Protein AF-0000000080789848 (afdb_homodimer)

Sequence (238 aa):
MIFDFLKNYDPIFSDLIITEVMKVIRENAIESKKKNKPEVANKYLAFGQKFLKILYQQNTQLAYPDIKDFTDAFTLMFDRDVDAVDAVMAVIAKRQGVNVLSNDKDLDRLKDYTKRISIMIFDFLKNYDPIFSDLIITEVMKVIRENAIESKKKNKPEVANKYLAFGQKFLKILYQQNTQLAYPDIKDFTDAFTLMFDRDVDAVDAVMAVIAKRQGVNVLSNDKDLDRLKDYTKRISI

pLDDT: mean 84.88, std 13.4, range [41.03, 97.38]

Secondary structure (DSSP, 8-state):
-HHHHHHH-----BHHHHHHHHHHHHHHHHHHHHTT-HHHHHHHHHHHHHHHHHHHHTTPPPB---HHHHHHHHHHHHHTT--HHHHHHHHHHHHHT--EE---GGGGGGTTT--EE--/-HHHHHHH-----BHHHHHHHHHHHHHHHHHHHHTT-HHHHHHHHHHHHHHHHHHHHTTPPPB---HHHHHHHHHHHHHTT--HHHHHHHHHHHHHT--EE---GGGGGGTTT--EE--

Radius of gyration: 17.7 Å; Cα contacts (8 Å, |Δi|>4): 325; chains: 2; bounding box: 36×44×46 Å

Structure (mmCIF, N/CA/C/O backbone):
data_AF-0000000080789848-model_v1
#
loop_
_entity.id
_entity.type
_entity.pdbx_description
1 polymer 'PIN domain-containing protein'
#
loop_
_atom_site.group_PDB
_atom_site.id
_atom_site.type_symbol
_atom_site.label_atom_id
_atom_site.label_alt_id
_atom_site.label_comp_id
_atom_site.label_asym_id
_atom_site.label_entity_id
_atom_site.label_seq_id
_atom_site.pdbx_PDB_ins_code
_atom_site.Cartn_x
_atom_site.Cartn_y
_atom_site.Cartn_z
_atom_site.occupancy
_atom_site.B_iso_or_equiv
_atom_site.auth_seq_id
_atom_site.auth_comp_id
_atom_site.auth_asym_id
_atom_site.auth_atom_id
_atom_site.pdbx_PDB_model_num
ATOM 1 N N . MET A 1 1 ? -0.695 7.844 22.812 1 41.03 1 MET A N 1
ATOM 2 C CA . MET A 1 1 ? -0.938 8.438 21.5 1 41.03 1 MET A CA 1
ATOM 3 C C . MET A 1 1 ? 0.06 7.914 20.469 1 41.03 1 MET A C 1
ATOM 5 O O . MET A 1 1 ? 1.078 7.32 20.828 1 41.03 1 MET A O 1
ATOM 9 N N . ILE A 1 2 ? -0.326 7.852 19.297 1 47.94 2 ILE A N 1
ATOM 10 C CA . ILE A 1 2 ? 0.491 7.203 18.266 1 47.94 2 ILE A CA 1
ATOM 11 C C . ILE A 1 2 ? 1.952 7.613 18.438 1 47.94 2 ILE A C 1
ATOM 13 O O . ILE A 1 2 ? 2.855 6.789 18.297 1 47.94 2 ILE A O 1
ATOM 17 N N . PHE A 1 3 ? 2.188 8.797 18.984 1 48.28 3 PHE A N 1
ATOM 18 C CA . PHE A 1 3 ? 3.549 9.305 19.094 1 48.28 3 PHE A CA 1
ATOM 19 C C . PHE A 1 3 ? 4.309 8.578 20.203 1 48.28 3 PHE A C 1
ATOM 21 O O . PHE A 1 3 ? 5.504 8.305 20.062 1 48.28 3 PHE A O 1
ATOM 28 N N . ASP A 1 4 ? 3.611 8.484 21.188 1 50.41 4 ASP A N 1
ATOM 29 C CA . ASP A 1 4 ? 4.273 7.758 22.266 1 50.41 4 ASP A CA 1
ATOM 30 C C . ASP A 1 4 ? 4.691 6.359 21.812 1 50.41 4 ASP A C 1
ATOM 32 O O . ASP A 1 4 ? 5.75 5.867 22.203 1 50.41 4 ASP A O 1
ATOM 36 N N . PHE A 1 5 ? 3.873 5.969 21.031 1 48.03 5 PHE A N 1
ATOM 37 C CA . PHE A 1 5 ? 4.129 4.613 20.562 1 48.03 5 PHE A CA 1
ATOM 38 C C . PHE A 1 5 ? 5.32 4.59 19.609 1 48.03 5 PHE A C 1
ATOM 40 O O . PHE A 1 5 ? 6.199 3.734 19.719 1 48.03 5 PHE A O 1
ATOM 47 N N . LEU A 1 6 ? 5.41 5.473 18.703 1 56.12 6 LEU A N 1
ATOM 48 C CA . LEU A 1 6 ? 6.508 5.5 17.734 1 56.12 6 LEU A CA 1
ATOM 49 C C . LEU A 1 6 ? 7.844 5.707 18.438 1 56.12 6 LEU A C 1
ATOM 51 O O . LEU A 1 6 ? 8.883 5.234 17.969 1 56.12 6 LEU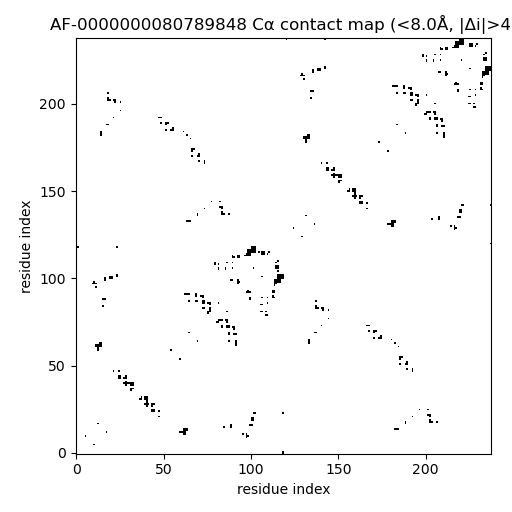 A O 1
ATOM 55 N N . LYS A 1 7 ? 7.758 6.367 19.562 1 53.03 7 LYS A N 1
ATOM 56 C CA . LYS A 1 7 ? 8.977 6.629 20.328 1 53.03 7 LYS A CA 1
ATOM 57 C C . LYS A 1 7 ? 9.562 5.34 20.891 1 53.03 7 LYS A C 1
ATOM 59 O O . LYS A 1 7 ? 10.781 5.211 21.016 1 53.03 7 LYS A O 1
ATOM 64 N N . ASN A 1 8 ? 8.664 4.633 21.172 1 50.03 8 ASN A N 1
ATOM 65 C CA . ASN A 1 8 ? 9.133 3.422 21.844 1 50.03 8 ASN A CA 1
ATOM 66 C C . ASN A 1 8 ? 9.312 2.273 20.844 1 50.03 8 ASN A C 1
ATOM 68 O O . ASN A 1 8 ? 9.742 1.184 21.219 1 50.03 8 ASN A O 1
ATOM 72 N N . TYR A 1 9 ? 8.766 2.643 19.766 1 49.75 9 TYR A N 1
ATOM 73 C CA . TYR A 1 9 ? 8.828 1.619 18.719 1 49.75 9 TYR A CA 1
ATOM 74 C C . TYR A 1 9 ? 10.047 1.818 17.828 1 49.75 9 TYR A C 1
ATOM 76 O O . TYR A 1 9 ? 10.391 2.949 17.484 1 49.75 9 TYR A O 1
ATOM 84 N N . ASP A 1 10 ? 10.953 1.041 18.031 1 51.12 10 ASP A N 1
ATOM 85 C CA . ASP A 1 10 ? 12.031 1.04 17.047 1 51.12 10 ASP A CA 1
ATOM 86 C C . ASP A 1 10 ? 11.523 0.592 15.672 1 51.12 10 ASP A C 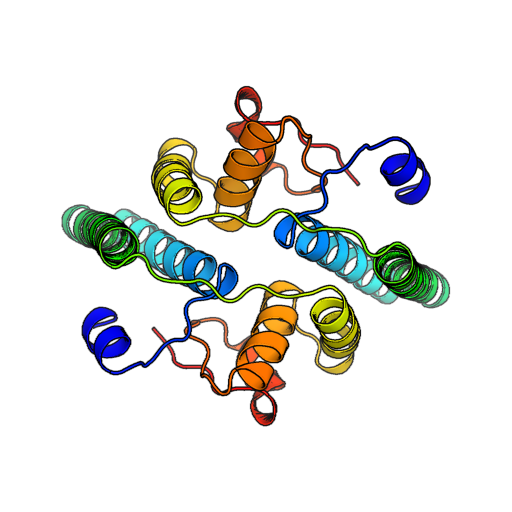1
ATOM 88 O O . ASP A 1 10 ? 11.812 -0.521 15.234 1 51.12 10 ASP A O 1
ATOM 92 N N . PRO A 1 11 ? 10.539 1.492 15.305 1 52.19 11 PRO A N 1
ATOM 93 C CA . PRO A 1 11 ? 9.922 0.95 14.094 1 52.19 11 PRO A CA 1
ATOM 94 C C . PRO A 1 11 ? 10.852 0.982 12.891 1 52.19 11 PRO A C 1
ATOM 96 O O . PRO A 1 11 ? 11.695 1.879 12.773 1 52.19 11 PRO A O 1
ATOM 99 N N . ILE A 1 12 ? 11.336 -0.1 12.523 1 58.28 12 ILE A N 1
ATOM 100 C CA . ILE A 1 12 ? 11.867 0.015 11.164 1 58.28 12 ILE A CA 1
ATOM 101 C C . ILE A 1 12 ? 10.789 0.575 10.234 1 58.28 12 ILE A C 1
ATOM 103 O O . ILE A 1 12 ? 9.656 0.09 10.227 1 58.28 12 ILE A O 1
ATOM 107 N N . PHE A 1 13 ? 11.078 1.887 9.883 1 69.81 13 PHE A N 1
ATOM 108 C CA . PHE A 1 13 ? 10.156 2.516 8.945 1 69.81 13 PHE A CA 1
ATOM 109 C C . PHE A 1 13 ? 10.312 1.933 7.551 1 69.81 13 PHE A C 1
ATOM 111 O O . PHE A 1 13 ? 11.438 1.74 7.074 1 69.81 13 PHE A O 1
ATOM 118 N N . SER A 1 14 ? 9.258 1.383 7.117 1 74.06 14 SER A N 1
ATOM 119 C CA . SER A 1 14 ? 9.125 1.026 5.707 1 74.06 14 SER A CA 1
ATOM 120 C C . SER A 1 14 ? 8.125 1.933 5 1 74.06 14 SER A C 1
ATOM 122 O O . SER A 1 14 ? 7.371 2.662 5.652 1 74.06 14 SER A O 1
ATOM 124 N N . ASP A 1 15 ? 8.266 1.951 3.715 1 80.06 15 ASP A N 1
ATOM 125 C CA . ASP A 1 15 ? 7.309 2.732 2.934 1 80.06 15 ASP A CA 1
ATOM 126 C C . ASP A 1 15 ? 5.879 2.266 3.191 1 80.06 15 ASP A C 1
ATOM 128 O O . ASP A 1 15 ? 4.961 3.084 3.275 1 80.06 15 ASP A O 1
ATOM 132 N N . LEU A 1 16 ? 5.734 1.03 3.438 1 76.06 16 LEU A N 1
ATOM 133 C CA . LEU A 1 16 ? 4.402 0.495 3.68 1 76.06 16 LEU A CA 1
ATOM 134 C C . LEU A 1 16 ? 3.875 0.936 5.043 1 76.06 16 LEU A C 1
ATOM 136 O O . LEU A 1 16 ? 2.686 1.22 5.191 1 76.06 16 LEU A O 1
ATOM 140 N N . ILE A 1 17 ? 4.746 1.035 6.027 1 76.12 17 ILE A N 1
ATOM 141 C CA . ILE A 1 17 ? 4.352 1.509 7.348 1 76.12 17 ILE A CA 1
ATOM 142 C C . ILE A 1 17 ? 3.945 2.979 7.27 1 76.12 17 ILE A C 1
ATOM 144 O O . ILE A 1 17 ? 2.941 3.385 7.863 1 76.12 17 ILE A O 1
ATOM 148 N N . ILE A 1 18 ? 4.734 3.734 6.535 1 85.06 18 ILE A N 1
ATOM 149 C CA . ILE A 1 18 ? 4.402 5.148 6.383 1 85.06 18 ILE A CA 1
ATOM 150 C C . ILE A 1 18 ? 3.045 5.289 5.703 1 85.06 18 ILE A C 1
ATOM 152 O O . ILE A 1 18 ? 2.213 6.094 6.129 1 85.06 18 ILE A O 1
ATOM 156 N N . THR A 1 19 ? 2.797 4.477 4.727 1 86.62 19 THR A N 1
ATOM 157 C CA . THR A 1 19 ? 1.513 4.496 4.035 1 86.62 19 THR A CA 1
ATOM 158 C C . THR A 1 19 ? 0.376 4.152 4.992 1 86.62 19 THR A C 1
ATOM 160 O O . THR A 1 19 ? -0.691 4.77 4.945 1 86.62 19 THR A O 1
ATOM 163 N N . GLU A 1 20 ? 0.577 3.18 5.879 1 80.62 20 GLU A N 1
ATOM 164 C CA . GLU A 1 20 ? -0.436 2.805 6.859 1 80.62 20 GLU A CA 1
ATOM 165 C C . GLU A 1 20 ? -0.701 3.941 7.844 1 80.62 20 GLU A C 1
ATOM 167 O O . GLU A 1 20 ? -1.853 4.215 8.188 1 80.62 20 GLU A O 1
ATOM 172 N N . VAL A 1 21 ? 0.345 4.566 8.289 1 83.62 21 VAL A N 1
ATOM 173 C CA . VAL A 1 21 ? 0.19 5.691 9.203 1 83.62 21 VAL A CA 1
ATOM 174 C C . VAL A 1 21 ? -0.636 6.789 8.531 1 83.62 21 VAL A C 1
ATOM 176 O O . VAL A 1 21 ? -1.556 7.34 9.141 1 83.62 21 VAL A O 1
ATOM 179 N N . MET A 1 22 ? -0.311 7.039 7.281 1 90.81 22 MET A N 1
ATOM 180 C CA . MET A 1 22 ? -1.066 8.031 6.527 1 90.81 22 MET A CA 1
ATOM 181 C C . MET A 1 22 ? -2.537 7.641 6.43 1 90.81 22 MET A C 1
ATOM 183 O O . MET A 1 22 ? -3.42 8.492 6.582 1 90.81 22 MET A O 1
ATOM 187 N N . LYS A 1 23 ? -2.789 6.434 6.199 1 88.38 23 LYS A N 1
ATOM 188 C CA . LYS A 1 23 ? -4.16 5.938 6.113 1 88.38 23 LYS A CA 1
ATOM 189 C C . LYS A 1 23 ? -4.906 6.156 7.43 1 88.38 23 LYS A C 1
ATOM 191 O O . LYS A 1 23 ? -6.051 6.613 7.43 1 88.38 23 LYS A O 1
ATOM 196 N N . VAL A 1 24 ? -4.277 5.805 8.492 1 85.31 24 VAL A N 1
ATOM 197 C CA . VAL A 1 24 ? -4.891 5.93 9.805 1 85.31 24 VAL A CA 1
ATOM 198 C C . VAL A 1 24 ? -5.203 7.395 10.094 1 85.31 24 VAL A C 1
ATOM 200 O O . VAL A 1 24 ? -6.281 7.723 10.594 1 85.31 24 VAL A O 1
ATOM 203 N N . ILE A 1 25 ? -4.246 8.188 9.766 1 91 25 ILE A N 1
ATOM 204 C CA . ILE A 1 25 ? -4.438 9.617 9.984 1 91 25 ILE A CA 1
ATOM 205 C C . ILE A 1 25 ? -5.641 10.109 9.172 1 91 25 ILE A C 1
ATOM 207 O O . ILE A 1 25 ? -6.508 10.805 9.703 1 91 25 ILE A O 1
ATOM 211 N N . ARG A 1 26 ? -5.703 9.742 7.969 1 94.31 26 ARG A N 1
ATOM 212 C CA . ARG A 1 26 ? -6.793 10.164 7.102 1 94.31 26 ARG A CA 1
ATOM 213 C C . ARG A 1 26 ? -8.141 9.68 7.629 1 94.31 26 ARG A C 1
ATOM 215 O O . ARG A 1 26 ? -9.102 10.445 7.703 1 94.31 26 ARG A O 1
ATOM 222 N N . GLU A 1 27 ? -8.18 8.461 7.977 1 91.25 27 GLU A N 1
ATOM 223 C CA . GLU A 1 27 ? -9.43 7.875 8.453 1 91.25 27 GLU A CA 1
ATOM 224 C C . GLU A 1 27 ? -9.93 8.594 9.703 1 91.25 27 GLU A C 1
ATOM 226 O O . GLU A 1 27 ? -11.117 8.914 9.805 1 91.25 27 GLU A O 1
ATOM 231 N N . ASN A 1 28 ? -9.023 8.891 10.547 1 89.62 28 ASN A N 1
ATOM 232 C CA . ASN A 1 28 ? -9.406 9.57 11.773 1 89.62 28 ASN A CA 1
ATOM 233 C C . ASN A 1 28 ? -9.812 11.016 11.516 1 89.62 28 ASN A C 1
ATOM 235 O O . ASN A 1 28 ? -10.758 11.523 12.117 1 89.62 28 ASN A O 1
ATOM 239 N N . ALA A 1 29 ? -9.078 11.602 10.648 1 94.69 29 ALA A N 1
ATOM 240 C CA . ALA A 1 29 ? -9.422 12.977 10.281 1 94.69 29 ALA A CA 1
ATOM 241 C C . ALA A 1 29 ? -10.82 13.039 9.656 1 94.69 29 ALA A C 1
ATOM 243 O O . ALA A 1 29 ? -11.633 13.891 10.023 1 94.69 29 ALA A O 1
ATOM 244 N N . ILE A 1 30 ? -11.125 12.133 8.812 1 95.19 30 ILE A N 1
ATOM 245 C CA . ILE A 1 30 ? -12.414 12.086 8.133 1 95.19 30 ILE A CA 1
ATOM 246 C C . ILE A 1 30 ? -13.516 11.797 9.148 1 95.19 30 ILE A C 1
ATOM 248 O O . ILE A 1 30 ? -14.57 12.445 9.125 1 95.19 30 ILE A O 1
ATOM 252 N N . GLU A 1 31 ? -13.219 10.875 9.992 1 94.25 31 GLU A N 1
ATOM 253 C CA . GLU A 1 31 ? -14.195 10.531 11.023 1 94.25 31 GLU A CA 1
ATOM 254 C C . GLU A 1 31 ? -14.484 11.719 11.93 1 94.25 31 GLU A C 1
ATOM 256 O O . GLU A 1 31 ? -15.633 11.961 12.297 1 94.25 31 GLU A O 1
ATOM 261 N N . SER A 1 32 ? -13.484 12.438 12.266 1 95.62 32 SER A N 1
ATOM 262 C CA . SER A 1 32 ? -13.648 13.609 13.117 1 95.62 32 SER A CA 1
ATOM 263 C C . SER A 1 32 ? -14.477 14.68 12.422 1 95.62 32 SER A C 1
ATOM 265 O O . SER A 1 32 ? -15.32 15.328 13.055 1 95.62 32 SER A O 1
ATOM 267 N N . LYS A 1 33 ? -14.242 14.852 11.219 1 95.62 33 LYS A N 1
ATOM 268 C CA . LYS A 1 33 ? -15.031 15.812 10.453 1 95.62 33 LYS A CA 1
ATOM 269 C C . LYS A 1 33 ? -16.5 15.406 10.406 1 95.62 33 LYS A C 1
ATOM 271 O O . LYS A 1 33 ? -17.391 16.25 10.539 1 95.62 33 LYS A O 1
ATOM 276 N N . LYS A 1 34 ? -16.766 14.156 10.219 1 95.5 34 LYS A N 1
ATOM 277 C CA . LYS A 1 34 ? -18.141 13.641 10.18 1 95.5 34 LYS A CA 1
ATOM 278 C C . LYS A 1 34 ? -18.859 13.891 11.5 1 95.5 34 LYS A C 1
ATOM 280 O O . LYS A 1 34 ? -20.078 14.086 11.523 1 95.5 34 LYS A O 1
ATOM 285 N N . LYS A 1 35 ? -18.062 13.969 12.477 1 96.75 35 LYS A N 1
ATOM 286 C CA . LYS A 1 35 ? -18.609 14.188 13.812 1 96.75 35 LYS A CA 1
ATOM 287 C C . LYS A 1 35 ? -18.641 15.672 14.156 1 96.75 35 LYS A C 1
ATOM 289 O O . LYS A 1 35 ? -18.812 16.047 15.312 1 96.75 35 LYS A O 1
ATOM 294 N N . ASN A 1 36 ? -18.359 16.5 13.234 1 95.81 36 ASN A N 1
ATOM 295 C CA . ASN A 1 36 ? -18.359 17.953 13.367 1 95.81 36 ASN A CA 1
ATOM 296 C C . ASN A 1 36 ? -17.328 18.422 14.398 1 95.81 36 ASN A C 1
ATOM 298 O O . ASN A 1 36 ? -17.641 19.25 15.266 1 95.81 36 ASN A O 1
ATOM 302 N N . LYS A 1 37 ? -16.188 17.812 14.344 1 96.88 37 LYS A N 1
ATOM 303 C CA . LYS A 1 37 ? -15.039 18.188 15.172 1 96.88 37 LYS A CA 1
ATOM 304 C C . LYS A 1 37 ? -13.828 18.547 14.305 1 96.88 37 LYS A C 1
ATOM 306 O O . LYS A 1 37 ? -12.789 17.875 14.383 1 96.88 37 LYS A O 1
ATOM 311 N N . PRO A 1 38 ? -13.922 19.672 13.664 1 94.94 38 PRO A N 1
ATOM 312 C CA . PRO A 1 38 ? -12.844 20.031 12.75 1 94.94 38 PRO A CA 1
ATOM 313 C C . PRO A 1 38 ? -11.523 20.312 13.469 1 94.94 38 PRO A C 1
ATOM 315 O O . PRO A 1 38 ? -10.453 20.078 12.898 1 94.94 38 PRO A O 1
ATOM 318 N N . GLU A 1 39 ? -11.555 20.656 14.648 1 96.06 39 GLU A N 1
ATOM 319 C CA . GLU A 1 39 ? -10.328 20.906 15.406 1 96.06 39 GLU A CA 1
ATOM 320 C C . GLU A 1 39 ? -9.547 19.609 15.617 1 96.06 39 GLU A C 1
ATOM 322 O O . GLU A 1 39 ? -8.312 19.609 15.547 1 96.06 39 GLU A O 1
ATOM 327 N N . VAL A 1 40 ? -10.32 18.562 15.859 1 94.12 40 VAL A N 1
ATOM 328 C CA . VAL A 1 40 ? -9.695 17.266 16.031 1 94.12 40 VAL A CA 1
ATOM 329 C C . VAL A 1 40 ? -9.117 16.766 14.711 1 94.12 40 VAL A C 1
ATOM 331 O O . VAL A 1 40 ? -8.016 16.219 14.664 1 94.12 40 VAL A O 1
ATOM 334 N N . ALA A 1 41 ? -9.844 16.969 13.656 1 94.69 41 ALA A N 1
ATOM 335 C CA . ALA A 1 41 ? -9.359 16.609 12.32 1 94.69 41 ALA A CA 1
ATOM 336 C C . ALA A 1 41 ? -8.047 17.328 12.016 1 94.69 41 ALA A C 1
ATOM 338 O O . ALA A 1 41 ? -7.102 16.703 11.508 1 94.69 41 ALA A O 1
ATOM 339 N N . ASN A 1 42 ? -7.973 18.547 12.406 1 95 42 ASN A N 1
ATOM 340 C CA . ASN A 1 42 ? -6.777 19.328 12.141 1 95 42 ASN A CA 1
ATOM 341 C C . ASN A 1 42 ? -5.586 18.844 12.961 1 95 42 ASN A C 1
ATOM 343 O O . ASN A 1 42 ? -4.441 18.938 12.516 1 95 42 ASN A O 1
ATOM 347 N N . LYS A 1 43 ? -5.863 18.359 14.086 1 93.25 43 LYS A N 1
ATOM 348 C CA . LYS A 1 43 ? -4.793 17.812 14.906 1 93.25 43 LYS A CA 1
ATOM 349 C C . LYS A 1 43 ? -4.184 16.578 14.258 1 93.25 43 LYS A C 1
ATOM 351 O O . LYS A 1 43 ? -2.971 16.359 14.328 1 93.25 43 LYS A O 1
ATOM 356 N N . TYR A 1 44 ? -4.988 15.773 13.633 1 91.88 44 TYR A N 1
ATOM 357 C CA . TYR A 1 44 ? -4.48 14.609 12.914 1 91.88 44 TYR A CA 1
ATOM 358 C C . TYR A 1 44 ? -3.615 15.023 11.734 1 91.88 44 TYR A C 1
ATOM 360 O O . TYR A 1 44 ? -2.553 14.445 11.5 1 91.88 44 TYR A O 1
ATOM 368 N N . LEU A 1 45 ? -4.09 16.031 11.055 1 93.88 45 LEU A N 1
ATOM 369 C CA . LEU A 1 45 ? -3.311 16.531 9.93 1 93.88 45 LEU A CA 1
ATOM 370 C C . LEU A 1 45 ? -1.963 17.078 10.398 1 93.88 45 LEU A C 1
ATOM 372 O O . LEU A 1 45 ? -0.929 16.781 9.789 1 93.88 45 LEU A O 1
ATOM 376 N N . ALA A 1 46 ? -2.018 17.797 11.438 1 93.12 46 ALA A N 1
ATOM 377 C CA . ALA A 1 46 ? -0.788 18.359 11.992 1 93.12 46 ALA A CA 1
ATOM 378 C C . ALA A 1 46 ? 0.164 17.25 12.445 1 93.12 46 ALA A C 1
ATOM 380 O O . ALA A 1 46 ? 1.38 17.359 12.266 1 93.12 46 ALA A O 1
ATOM 381 N N . PHE A 1 47 ? -0.399 16.281 12.969 1 90.81 47 PHE A N 1
ATOM 382 C CA . PHE A 1 47 ? 0.394 15.133 13.406 1 90.81 47 PHE A CA 1
ATOM 383 C C . PHE A 1 47 ? 1.103 14.477 12.227 1 90.81 47 PHE A C 1
ATOM 385 O O . PHE A 1 47 ? 2.289 14.156 12.312 1 90.81 47 PHE A O 1
ATOM 392 N N . GLY A 1 48 ? 0.375 14.25 11.234 1 92.69 48 GLY A N 1
ATOM 393 C CA . GLY A 1 48 ? 0.962 13.633 10.055 1 92.69 48 GLY A CA 1
ATOM 394 C C . GLY A 1 48 ? 2.092 14.453 9.461 1 92.69 48 GLY A C 1
ATOM 395 O O . GLY A 1 48 ? 3.137 13.898 9.102 1 92.69 48 GLY A O 1
ATOM 396 N N . GLN A 1 49 ? 1.897 15.727 9.43 1 93.69 49 GLN A N 1
ATOM 397 C CA . GLN A 1 49 ? 2.926 16.625 8.898 1 93.69 49 GLN A CA 1
ATOM 398 C C . GLN A 1 49 ? 4.176 16.594 9.773 1 93.69 49 GLN A C 1
ATOM 400 O O . GLN A 1 49 ? 5.297 16.531 9.266 1 93.69 49 GLN A O 1
ATOM 405 N N . LYS A 1 50 ? 3.918 16.625 11.008 1 90.94 50 LYS A N 1
ATOM 406 C CA . LYS A 1 50 ? 5.043 16.578 11.938 1 90.94 50 LYS A CA 1
ATOM 407 C C . LYS A 1 50 ? 5.781 15.25 11.852 1 90.94 50 LYS A C 1
ATOM 409 O O . LYS A 1 50 ? 7.016 15.211 11.883 1 90.94 50 LYS A O 1
ATOM 414 N N . PHE A 1 51 ? 5.035 14.195 11.742 1 88.94 51 PHE A N 1
ATOM 415 C CA . PHE A 1 51 ? 5.59 12.852 11.625 1 88.94 51 PHE A CA 1
ATOM 416 C C . PHE A 1 51 ? 6.531 12.766 10.43 1 88.94 51 PHE A C 1
ATOM 418 O O . PHE A 1 51 ? 7.684 12.352 10.57 1 88.94 51 PHE A O 1
ATOM 425 N N . LEU A 1 52 ? 6.113 13.211 9.328 1 92.69 52 LEU A N 1
ATOM 426 C CA . LEU A 1 52 ? 6.906 13.133 8.102 1 92.69 52 LEU A CA 1
ATOM 427 C C . LEU A 1 52 ? 8.102 14.078 8.172 1 92.69 52 LEU A C 1
ATOM 429 O O . LEU A 1 52 ? 9.18 13.766 7.672 1 92.69 52 LEU A O 1
ATOM 433 N N . LYS A 1 53 ? 7.891 15.188 8.781 1 90.88 53 LYS A N 1
ATOM 434 C CA . LYS A 1 53 ? 8.977 16.141 8.961 1 90.88 53 LYS A CA 1
ATOM 435 C C . LYS A 1 53 ? 10.102 15.555 9.805 1 90.88 53 LYS A C 1
ATOM 437 O O . LYS A 1 53 ? 11.281 15.719 9.492 1 90.88 53 LYS A O 1
ATOM 442 N N . ILE A 1 54 ? 9.758 14.883 10.828 1 88.06 54 ILE A N 1
ATOM 443 C CA . ILE A 1 54 ? 10.742 14.258 11.711 1 88.06 54 ILE A CA 1
ATOM 444 C C . ILE A 1 54 ? 11.523 13.203 10.938 1 88.06 54 ILE A C 1
ATOM 446 O O . ILE A 1 54 ? 12.758 13.141 11.031 1 88.06 54 ILE A O 1
ATOM 450 N N . LEU A 1 55 ? 10.781 12.43 10.211 1 87.12 55 LEU A N 1
ATOM 451 C CA . LEU A 1 55 ? 11.453 11.406 9.43 1 87.12 55 LEU A CA 1
ATOM 452 C C . LEU A 1 55 ? 12.438 12.023 8.445 1 87.12 55 LEU A C 1
ATOM 454 O O . LEU A 1 55 ? 13.539 11.5 8.25 1 87.12 55 LEU A O 1
ATOM 458 N N . TYR A 1 56 ? 12.016 13.086 7.844 1 89 56 TYR A N 1
ATOM 459 C CA . TYR A 1 56 ? 12.859 13.773 6.875 1 89 56 TYR A CA 1
ATOM 460 C C . TYR A 1 56 ? 14.102 14.344 7.543 1 89 56 TYR A C 1
ATOM 462 O O . TYR A 1 56 ? 15.219 14.133 7.066 1 89 56 TYR A O 1
ATOM 470 N N . GLN A 1 57 ? 13.93 14.953 8.602 1 89.69 57 GLN A N 1
ATOM 471 C CA . GLN A 1 57 ? 15.008 15.633 9.305 1 89.69 57 GLN A CA 1
ATOM 472 C C . GLN A 1 57 ? 16.016 14.633 9.859 1 89.69 57 GLN A C 1
ATOM 474 O O . GLN A 1 57 ? 17.219 14.914 9.93 1 89.69 57 GLN A O 1
ATOM 479 N N . GLN A 1 58 ? 15.547 13.484 10.18 1 85 58 GLN A N 1
ATOM 480 C CA . GLN A 1 58 ? 16.406 12.461 10.766 1 85 58 GLN A CA 1
ATOM 481 C C . GLN A 1 58 ? 17.078 11.617 9.68 1 85 58 GLN A C 1
ATOM 483 O O . GLN A 1 58 ? 17.844 10.703 9.984 1 85 58 GLN A O 1
ATOM 488 N N . ASN A 1 59 ? 16.766 11.984 8.492 1 83.88 59 ASN A N 1
ATOM 489 C CA . ASN A 1 59 ? 17.312 11.211 7.379 1 83.88 59 ASN A CA 1
ATOM 490 C C . ASN A 1 59 ? 17.062 9.719 7.559 1 83.88 59 ASN A C 1
ATOM 492 O O . ASN A 1 59 ? 17.984 8.906 7.461 1 83.88 59 ASN A O 1
ATOM 496 N N . THR A 1 60 ? 15.812 9.445 7.914 1 82.81 60 THR A N 1
ATOM 497 C CA . THR A 1 60 ? 15.414 8.07 8.195 1 82.81 60 THR A CA 1
ATOM 498 C C . THR A 1 60 ? 15.57 7.199 6.949 1 82.81 60 THR A C 1
ATOM 500 O O . THR A 1 60 ? 15.133 7.578 5.859 1 82.81 60 THR A O 1
ATOM 503 N N . GLN A 1 61 ? 16.25 6.082 7.188 1 82.62 61 GLN A N 1
ATOM 504 C CA . GLN A 1 61 ? 16.328 5.102 6.109 1 82.62 61 GLN A CA 1
ATOM 505 C C . GLN A 1 61 ? 15.117 4.172 6.113 1 82.62 61 GLN A C 1
ATOM 507 O O . GLN A 1 61 ? 14.734 3.646 7.16 1 82.62 61 GLN A O 1
ATOM 512 N N . LEU A 1 62 ? 14.539 4.055 4.992 1 84.62 62 LEU A N 1
ATOM 513 C CA . LEU A 1 62 ? 13.352 3.217 4.879 1 84.62 62 LEU A CA 1
ATOM 514 C C . LEU A 1 62 ? 13.719 1.811 4.418 1 84.62 62 LEU A C 1
ATOM 516 O O . LEU A 1 62 ? 14.609 1.642 3.576 1 84.62 62 LEU A O 1
ATOM 520 N N . ALA A 1 63 ? 13.031 0.865 5.035 1 82.94 63 ALA A N 1
ATOM 521 C CA . ALA A 1 63 ? 13.117 -0.511 4.555 1 82.94 63 ALA A CA 1
ATOM 522 C C . ALA A 1 63 ? 12.141 -0.755 3.41 1 82.94 63 ALA A C 1
ATOM 524 O O . ALA A 1 63 ? 10.977 -0.349 3.484 1 82.94 63 ALA A O 1
ATOM 525 N N . TYR A 1 64 ? 12.656 -1.379 2.361 1 87.31 64 TYR A N 1
ATOM 526 C CA . TYR A 1 64 ? 11.836 -1.644 1.183 1 87.31 64 TYR A CA 1
ATOM 527 C C . TYR A 1 64 ? 11.75 -3.139 0.906 1 87.31 64 TYR A C 1
ATOM 529 O O . TYR A 1 64 ? 12.688 -3.887 1.184 1 87.31 64 TYR A O 1
ATOM 537 N N . PRO A 1 65 ? 10.586 -3.523 0.446 1 88.75 65 PRO A N 1
ATOM 538 C CA . PRO A 1 65 ? 10.516 -4.91 -0.021 1 88.75 65 PRO A CA 1
ATOM 539 C C . PRO A 1 65 ? 11.305 -5.137 -1.309 1 88.75 65 PRO A C 1
ATOM 541 O O . PRO A 1 65 ? 11.367 -4.254 -2.166 1 88.75 65 PRO A O 1
ATOM 544 N N . ASP A 1 66 ? 11.969 -6.316 -1.384 1 89.94 66 ASP A N 1
ATOM 545 C CA . ASP A 1 66 ? 12.523 -6.734 -2.666 1 89.94 66 ASP A CA 1
ATOM 546 C C . ASP A 1 66 ? 11.625 -7.77 -3.342 1 89.94 66 ASP A C 1
ATOM 548 O O . ASP A 1 66 ? 10.555 -8.109 -2.824 1 89.94 66 ASP A O 1
ATOM 552 N N . ILE A 1 67 ? 11.984 -8.203 -4.477 1 91.88 67 ILE A N 1
ATOM 553 C CA . ILE A 1 67 ? 11.125 -9.078 -5.27 1 91.88 67 ILE A CA 1
ATOM 554 C C . ILE A 1 67 ? 10.883 -10.383 -4.52 1 91.88 67 ILE A C 1
ATOM 556 O O . ILE A 1 67 ? 9.797 -10.961 -4.594 1 91.88 67 ILE A O 1
ATOM 560 N N . LYS A 1 68 ? 11.852 -10.844 -3.84 1 93.69 68 LYS A N 1
ATOM 561 C CA . LYS A 1 68 ? 11.664 -12.055 -3.049 1 93.69 68 LYS A CA 1
ATOM 562 C C . LYS A 1 68 ? 10.602 -11.859 -1.977 1 93.69 68 LYS A C 1
ATOM 564 O O . LYS A 1 68 ? 9.812 -12.766 -1.696 1 93.69 68 LYS A O 1
ATOM 569 N N . ASP A 1 69 ? 10.57 -10.719 -1.372 1 93.38 69 ASP A N 1
ATOM 570 C CA . ASP A 1 69 ? 9.531 -10.398 -0.403 1 93.38 69 ASP A CA 1
ATOM 571 C C . ASP A 1 69 ? 8.148 -10.477 -1.039 1 93.38 69 ASP A C 1
ATOM 573 O O . ASP A 1 69 ? 7.207 -11.008 -0.436 1 93.38 69 ASP A O 1
ATOM 577 N N . PHE A 1 70 ? 8.047 -10 -2.219 1 94.62 70 PHE A N 1
ATOM 578 C CA . PHE A 1 70 ? 6.758 -10.031 -2.902 1 94.62 70 PHE A CA 1
ATOM 579 C C . PHE A 1 70 ? 6.355 -11.461 -3.24 1 94.62 70 PHE A C 1
ATOM 581 O O . PHE A 1 70 ? 5.172 -11.805 -3.193 1 94.62 70 PHE A O 1
ATOM 588 N N . THR A 1 71 ? 7.352 -12.211 -3.617 1 95.81 71 THR A N 1
ATOM 589 C CA . THR A 1 71 ? 7.066 -13.609 -3.918 1 95.81 71 THR A CA 1
ATOM 590 C C . THR A 1 71 ? 6.523 -14.32 -2.684 1 95.81 71 THR A C 1
ATOM 592 O O . THR A 1 71 ? 5.508 -15.016 -2.762 1 95.81 71 THR A O 1
ATOM 595 N N . ASP A 1 72 ? 7.168 -14.102 -1.609 1 96.25 72 ASP A N 1
ATOM 596 C CA . ASP A 1 72 ? 6.695 -14.68 -0.357 1 96.25 72 ASP A CA 1
ATOM 597 C C . ASP A 1 72 ? 5.316 -14.141 0.014 1 96.25 72 ASP A C 1
ATOM 599 O O . ASP A 1 72 ? 4.438 -14.891 0.429 1 96.25 72 ASP A O 1
ATOM 603 N N . ALA A 1 73 ? 5.137 -12.898 -0.137 1 96.69 73 ALA A N 1
ATOM 604 C CA . ALA A 1 73 ? 3.877 -12.242 0.215 1 96.69 73 ALA A CA 1
ATOM 605 C C . ALA A 1 73 ? 2.732 -12.75 -0.659 1 96.69 73 ALA A C 1
ATOM 607 O O . ALA A 1 73 ? 1.594 -12.859 -0.199 1 96.69 73 ALA A O 1
ATOM 608 N N . PHE A 1 74 ? 3.068 -13 -1.905 1 97.38 74 PHE A N 1
ATOM 609 C CA . PHE A 1 74 ? 2.049 -13.492 -2.826 1 97.38 74 PHE A CA 1
ATOM 610 C C . PHE A 1 74 ? 1.478 -14.82 -2.346 1 97.38 74 PHE A C 1
ATOM 612 O O . PHE A 1 74 ? 0.26 -15.016 -2.352 1 97.38 74 PHE A O 1
ATOM 619 N N . THR A 1 75 ? 2.326 -15.656 -1.978 1 95.94 75 THR A N 1
ATOM 620 C CA . THR A 1 75 ? 1.891 -16.938 -1.427 1 95.94 75 THR A CA 1
ATOM 621 C C . THR A 1 75 ? 1.092 -16.719 -0.143 1 95.94 75 THR A C 1
ATOM 623 O O . THR A 1 75 ? 0.022 -17.312 0.031 1 95.94 75 THR A O 1
ATOM 626 N N . LEU A 1 76 ? 1.568 -15.898 0.686 1 96.38 76 LEU A N 1
ATOM 627 C CA . LEU A 1 76 ? 0.947 -15.609 1.974 1 96.38 76 LEU A CA 1
ATOM 628 C C . LEU A 1 76 ? -0.443 -15.008 1.784 1 96.38 76 LEU A C 1
ATOM 630 O O . LEU A 1 76 ? -1.362 -15.312 2.549 1 96.38 76 LEU A O 1
ATOM 634 N N . MET A 1 77 ? -0.601 -14.156 0.842 1 96.81 77 MET A N 1
ATOM 635 C CA . MET A 1 77 ? -1.851 -13.469 0.521 1 96.81 77 MET A CA 1
ATOM 636 C C . MET A 1 77 ? -2.982 -14.477 0.319 1 96.81 77 MET A C 1
ATOM 638 O O . MET A 1 77 ? -4.082 -14.289 0.846 1 96.81 77 MET A O 1
ATOM 642 N N . PHE A 1 78 ? -2.715 -15.547 -0.3 1 94.94 78 PHE A N 1
ATOM 643 C CA . PHE A 1 78 ? -3.736 -16.547 -0.591 1 94.94 78 PHE A CA 1
ATOM 644 C C . PHE A 1 78 ? -3.846 -17.547 0.545 1 94.94 78 PHE A C 1
ATOM 646 O O . PHE A 1 78 ? -4.949 -17.906 0.962 1 94.94 78 PHE A O 1
ATOM 653 N N . ASP A 1 79 ? -2.746 -17.938 1.083 1 95.25 79 ASP A N 1
ATOM 654 C CA . ASP A 1 79 ? -2.73 -18.953 2.129 1 95.25 79 ASP A CA 1
ATOM 655 C C . ASP A 1 79 ? -3.463 -18.469 3.379 1 95.25 79 ASP A C 1
ATOM 657 O O . ASP A 1 79 ? -4.121 -19.25 4.062 1 95.25 79 ASP A O 1
ATOM 661 N N . ARG A 1 80 ? -3.305 -17.172 3.604 1 96.56 80 ARG A N 1
ATOM 662 C CA . ARG A 1 80 ? -3.816 -16.641 4.863 1 96.56 80 ARG A CA 1
ATOM 663 C C . ARG A 1 80 ? -5.027 -15.75 4.633 1 96.56 80 ARG A C 1
ATOM 665 O O . ARG A 1 80 ? -5.582 -15.188 5.582 1 96.56 80 ARG A O 1
ATOM 672 N N . ASP A 1 81 ? -5.43 -15.547 3.414 1 95 81 ASP A N 1
ATOM 673 C CA . ASP A 1 81 ? -6.598 -14.758 3.029 1 95 81 ASP A CA 1
ATOM 674 C C . ASP A 1 81 ? -6.488 -13.328 3.551 1 95 81 ASP A C 1
ATOM 676 O O . ASP A 1 81 ? -7.383 -12.852 4.254 1 95 81 ASP A O 1
ATOM 680 N N . VAL A 1 82 ? -5.445 -12.68 3.207 1 95.19 82 VAL A N 1
ATOM 681 C CA . VAL A 1 82 ? -5.23 -11.266 3.52 1 95.19 82 VAL A CA 1
ATOM 682 C C . VAL A 1 82 ? -4.957 -10.492 2.236 1 95.19 82 VAL A C 1
ATOM 684 O O . VAL A 1 82 ? -4.668 -11.078 1.192 1 95.19 82 VAL A O 1
ATOM 687 N N . ASP A 1 83 ? -5.066 -9.195 2.318 1 92 83 ASP A N 1
ATOM 688 C CA . ASP A 1 83 ? -4.816 -8.414 1.108 1 92 83 ASP A CA 1
ATOM 689 C C . ASP A 1 83 ? -3.318 -8.258 0.855 1 92 83 ASP A C 1
ATOM 691 O O . ASP A 1 83 ? -2.498 -8.695 1.664 1 92 83 ASP A O 1
ATOM 695 N N . ALA A 1 84 ? -3.045 -7.688 -0.257 1 91.62 84 ALA A N 1
ATOM 696 C CA . ALA A 1 84 ? -1.657 -7.605 -0.708 1 91.62 84 ALA A CA 1
ATOM 697 C C . ALA A 1 84 ? -0.818 -6.77 0.255 1 91.62 84 ALA A C 1
ATOM 699 O O . ALA A 1 84 ? 0.304 -7.148 0.599 1 91.62 84 ALA A O 1
ATOM 700 N N . VAL A 1 85 ? -1.296 -5.699 0.697 1 87.25 85 VAL A N 1
ATOM 701 C CA . VAL A 1 85 ? -0.543 -4.797 1.562 1 87.25 85 VAL A CA 1
ATOM 702 C C . VAL A 1 85 ? -0.219 -5.496 2.881 1 87.25 85 VAL A C 1
ATOM 704 O O . VAL A 1 85 ? 0.924 -5.465 3.342 1 87.25 85 VAL A O 1
ATOM 707 N N . ASP A 1 86 ? -1.177 -6.156 3.455 1 90.38 86 ASP A N 1
ATOM 708 C CA . ASP A 1 86 ? -0.959 -6.871 4.707 1 90.38 86 ASP A CA 1
ATOM 709 C C . ASP A 1 86 ? 0.105 -7.953 4.547 1 90.38 86 ASP A C 1
ATOM 711 O O . ASP A 1 86 ? 0.973 -8.109 5.406 1 90.38 86 ASP A O 1
ATOM 715 N N . ALA A 1 87 ? -0.02 -8.656 3.461 1 93.88 87 ALA A N 1
ATOM 716 C CA . ALA A 1 87 ? 0.927 -9.734 3.213 1 93.88 87 ALA A CA 1
ATOM 717 C C . ALA A 1 87 ? 2.35 -9.203 3.074 1 93.88 87 ALA A C 1
ATOM 719 O O . ALA A 1 87 ? 3.281 -9.734 3.686 1 93.88 87 ALA A O 1
ATOM 720 N N . VAL A 1 88 ? 2.52 -8.164 2.303 1 91.94 88 VAL A N 1
ATOM 721 C CA . VAL A 1 88 ? 3.846 -7.598 2.078 1 91.94 88 VAL A CA 1
ATOM 722 C C . VAL A 1 88 ? 4.395 -7.031 3.385 1 91.94 88 VAL A C 1
ATOM 724 O O . VAL A 1 88 ? 5.559 -7.246 3.721 1 91.94 88 VAL A O 1
ATOM 727 N N . MET A 1 89 ? 3.613 -6.402 4.059 1 87.12 89 MET A N 1
ATOM 728 C CA . MET A 1 89 ? 4.031 -5.809 5.328 1 87.12 89 MET A CA 1
ATOM 729 C C . MET A 1 89 ? 4.492 -6.883 6.305 1 87.12 89 MET A C 1
ATOM 731 O O . MET A 1 89 ? 5.496 -6.707 7 1 87.12 89 MET A O 1
ATOM 735 N N . ALA A 1 90 ? 3.787 -7.934 6.371 1 89.81 90 ALA A N 1
ATOM 736 C CA . ALA A 1 90 ? 4.137 -9.016 7.281 1 89.81 90 ALA A CA 1
ATOM 737 C C . ALA A 1 90 ? 5.496 -9.617 6.922 1 89.81 90 ALA A C 1
ATOM 739 O O . ALA A 1 90 ? 6.312 -9.898 7.805 1 89.81 90 ALA A O 1
ATOM 740 N N . VAL A 1 91 ? 5.699 -9.805 5.66 1 92.25 91 VAL A N 1
ATOM 741 C CA . VAL A 1 91 ? 6.941 -10.414 5.203 1 92.25 91 VAL A CA 1
ATOM 742 C C . VAL A 1 91 ? 8.117 -9.5 5.523 1 92.25 91 VAL A C 1
ATOM 744 O O . VAL A 1 91 ? 9.141 -9.953 6.043 1 92.25 91 VAL A O 1
ATOM 747 N N . ILE A 1 92 ? 7.949 -8.203 5.262 1 86.94 92 ILE A N 1
ATOM 748 C CA . ILE A 1 92 ? 9.016 -7.246 5.535 1 86.94 92 ILE A CA 1
ATOM 749 C C . ILE A 1 92 ? 9.25 -7.152 7.039 1 86.94 92 ILE A C 1
ATOM 751 O O . ILE A 1 92 ? 10.398 -7.066 7.488 1 86.94 92 ILE A O 1
ATOM 755 N N . ALA A 1 93 ? 8.219 -7.102 7.762 1 84.31 93 ALA A N 1
ATOM 756 C CA . ALA A 1 93 ? 8.32 -7.004 9.219 1 84.31 93 ALA A CA 1
ATOM 757 C C . ALA A 1 93 ? 9.07 -8.203 9.797 1 84.31 93 ALA A C 1
ATOM 759 O O . ALA A 1 93 ? 9.906 -8.047 10.688 1 84.31 93 ALA A O 1
ATOM 760 N N . LYS A 1 94 ? 8.711 -9.305 9.297 1 87.12 94 LYS A N 1
ATOM 761 C CA . LYS A 1 94 ? 9.391 -10.516 9.758 1 87.12 94 LYS A CA 1
ATOM 762 C C . LYS A 1 94 ? 10.883 -10.445 9.461 1 87.12 94 LYS A C 1
ATOM 764 O O . LYS A 1 94 ? 11.703 -10.766 10.32 1 87.12 94 LYS A O 1
ATOM 769 N N . ARG A 1 95 ? 11.188 -10.031 8.258 1 84.12 95 ARG A N 1
ATOM 770 C CA . ARG A 1 95 ? 12.586 -9.922 7.848 1 84.12 95 ARG A CA 1
ATOM 771 C C . ARG A 1 95 ? 13.344 -8.953 8.75 1 84.12 95 ARG A C 1
ATOM 773 O O . ARG A 1 95 ? 14.516 -9.18 9.062 1 84.12 95 ARG A O 1
ATOM 780 N N . GLN A 1 96 ? 12.672 -7.949 9.164 1 76.75 96 GLN A N 1
ATOM 781 C CA . GLN A 1 96 ? 13.32 -6.887 9.922 1 76.75 96 GLN A CA 1
ATOM 782 C C . GLN A 1 96 ? 13.195 -7.129 11.422 1 76.75 96 GLN A C 1
ATOM 784 O O . GLN A 1 96 ? 13.836 -6.453 12.227 1 76.75 96 GLN A O 1
ATOM 789 N N . GLY A 1 97 ? 12.352 -8.008 11.766 1 74.88 97 GLY A N 1
ATOM 790 C CA . GLY A 1 97 ? 12.133 -8.297 13.18 1 74.88 97 GLY A CA 1
ATOM 791 C C . GLY A 1 97 ? 11.344 -7.223 13.898 1 74.88 97 GLY A C 1
ATOM 792 O O . GLY A 1 97 ? 11.656 -6.871 15.031 1 74.88 97 GLY A O 1
ATOM 793 N N . VAL A 1 98 ? 10.328 -6.641 13.148 1 72.81 98 VAL A N 1
ATOM 794 C CA . VAL A 1 98 ? 9.594 -5.535 13.75 1 72.81 98 VAL A CA 1
ATOM 795 C C . VAL A 1 98 ? 8.094 -5.848 13.742 1 72.81 98 VAL A C 1
ATOM 797 O O . VAL A 1 98 ? 7.652 -6.773 13.062 1 72.81 98 VAL A O 1
ATOM 800 N N . ASN A 1 99 ? 7.434 -5.117 14.539 1 76.69 99 ASN A N 1
ATOM 801 C CA . ASN A 1 99 ? 5.977 -5.16 14.539 1 76.69 99 ASN A CA 1
ATOM 802 C C . ASN A 1 99 ? 5.383 -4.172 13.539 1 76.69 99 ASN A C 1
ATOM 804 O O . ASN A 1 99 ? 6.07 -3.258 13.078 1 76.69 99 ASN A O 1
ATOM 808 N N . VAL A 1 100 ? 4.074 -4.484 13.211 1 77.19 100 VAL A N 1
ATOM 809 C CA . VAL A 1 100 ? 3.41 -3.629 12.234 1 77.19 100 VAL A CA 1
ATOM 810 C C . VAL A 1 100 ? 2.352 -2.775 12.93 1 77.19 100 VAL A C 1
ATOM 812 O O . VAL A 1 100 ? 1.519 -3.295 13.68 1 77.19 100 VAL A O 1
ATOM 815 N N . LEU A 1 101 ? 2.469 -1.49 12.688 1 76.94 101 LEU A N 1
ATOM 816 C CA . LEU A 1 101 ? 1.417 -0.571 13.117 1 76.94 101 LEU A CA 1
ATOM 817 C C . LEU A 1 101 ? 0.25 -0.591 12.133 1 76.94 101 LEU A C 1
ATOM 819 O O . LEU A 1 101 ? 0.415 -0.257 10.961 1 76.94 101 LEU A O 1
ATOM 823 N N . SER A 1 102 ? -0.887 -1.063 12.547 1 79.56 102 SER A N 1
ATOM 824 C CA . SER A 1 102 ? -2.043 -1.124 11.664 1 79.56 102 SER A CA 1
ATOM 825 C C . SER A 1 102 ? -3.328 -1.38 12.445 1 79.56 102 SER A C 1
ATOM 827 O O . SER A 1 102 ? -3.312 -2.066 13.469 1 79.56 102 SER A O 1
ATOM 829 N N . ASN A 1 103 ? -4.402 -0.805 11.977 1 78.31 103 ASN A N 1
ATOM 830 C CA . ASN A 1 103 ? -5.711 -1.077 12.555 1 78.31 103 ASN A CA 1
ATOM 831 C C . ASN A 1 103 ? -6.438 -2.186 11.797 1 78.31 103 ASN A C 1
ATOM 833 O O . ASN A 1 103 ? -7.551 -2.568 12.164 1 78.31 103 ASN A O 1
ATOM 837 N N . ASP A 1 104 ? -5.828 -2.666 10.836 1 83.19 104 ASP A N 1
ATOM 838 C CA . ASP A 1 104 ? -6.457 -3.74 10.07 1 83.19 104 ASP A CA 1
ATOM 839 C C . ASP A 1 104 ? -6.328 -5.078 10.797 1 83.19 104 ASP A C 1
ATOM 841 O O . ASP A 1 104 ? -5.234 -5.648 10.867 1 83.19 104 ASP A O 1
ATOM 845 N N . LYS A 1 105 ? -7.422 -5.598 11.195 1 89.5 105 LYS A N 1
ATOM 846 C CA . LYS A 1 105 ? -7.453 -6.812 12 1 89.5 105 LYS A CA 1
ATOM 847 C C . LYS A 1 105 ? -7.07 -8.039 11.172 1 89.5 105 LYS A C 1
ATOM 849 O O . LYS A 1 105 ? -6.766 -9.094 11.727 1 89.5 105 LYS A O 1
ATOM 854 N N . ASP A 1 106 ? -7.051 -7.941 9.883 1 91.25 106 ASP A N 1
ATOM 855 C CA . ASP A 1 106 ? -6.645 -9.07 9.047 1 91.25 106 ASP A CA 1
ATOM 856 C C . ASP A 1 106 ? -5.184 -9.438 9.297 1 91.25 106 ASP A C 1
ATOM 858 O O . ASP A 1 106 ? -4.785 -10.586 9.086 1 91.25 106 ASP A O 1
ATOM 862 N N . LEU A 1 107 ? -4.441 -8.531 9.891 1 90.12 107 LEU A N 1
ATOM 863 C CA . LEU A 1 107 ? -3.037 -8.789 10.195 1 90.12 107 LEU A CA 1
ATOM 864 C C . LEU A 1 107 ? -2.898 -9.82 11.305 1 90.12 107 LEU A C 1
ATOM 866 O O . LEU A 1 107 ? -1.837 -10.422 11.469 1 90.12 107 LEU A O 1
ATOM 870 N N . ASP A 1 108 ? -3.984 -9.969 12.008 1 92.38 108 ASP A N 1
ATOM 871 C CA . ASP A 1 108 ? -3.941 -10.961 13.078 1 92.38 108 ASP A CA 1
ATOM 872 C C . ASP A 1 108 ? -3.836 -12.375 12.508 1 92.38 108 ASP A C 1
ATOM 874 O O . ASP A 1 108 ? -3.414 -13.297 13.203 1 92.38 108 ASP A O 1
ATOM 878 N N . ARG A 1 109 ? -4.168 -12.562 11.281 1 95.31 109 ARG A N 1
ATOM 879 C CA . ARG A 1 109 ? -4.02 -13.852 10.602 1 95.31 109 ARG A CA 1
ATOM 880 C C . ARG A 1 109 ? -2.564 -14.109 10.227 1 95.31 109 ARG A C 1
ATOM 882 O O . ARG A 1 109 ? -2.219 -15.203 9.781 1 95.31 109 ARG A O 1
ATOM 889 N N . LEU A 1 110 ? -1.713 -13.117 10.5 1 95.25 110 LEU A N 1
ATOM 890 C CA . LEU A 1 110 ? -0.298 -13.211 10.156 1 95.25 110 LEU A CA 1
ATOM 891 C C . LEU A 1 110 ? 0.572 -13.07 11.398 1 95.25 110 LEU A C 1
ATOM 893 O O . LEU A 1 110 ? 1.69 -12.555 11.328 1 95.25 110 LEU A O 1
ATOM 897 N N . LYS A 1 111 ? 0.128 -13.578 12.531 1 92.31 111 LYS A N 1
ATOM 898 C CA . LYS A 1 111 ? 0.783 -13.383 13.82 1 92.31 111 LYS A CA 1
ATOM 899 C C . LYS A 1 111 ? 2.111 -14.125 13.883 1 92.31 111 LYS A C 1
ATOM 901 O O . LYS A 1 111 ? 2.979 -13.797 14.695 1 92.31 111 LYS A O 1
ATOM 906 N N . ASP A 1 112 ? 2.27 -15.117 13.086 1 93.88 112 ASP A N 1
ATOM 907 C CA . ASP A 1 112 ? 3.529 -15.852 13.039 1 93.88 112 ASP A CA 1
ATOM 908 C C . ASP A 1 112 ? 4.59 -15.07 12.266 1 93.88 112 ASP A C 1
ATOM 910 O O . ASP A 1 112 ? 5.777 -15.398 12.32 1 93.88 112 ASP A O 1
ATOM 914 N N . TYR A 1 113 ? 4.234 -14.055 11.656 1 90.62 113 TYR 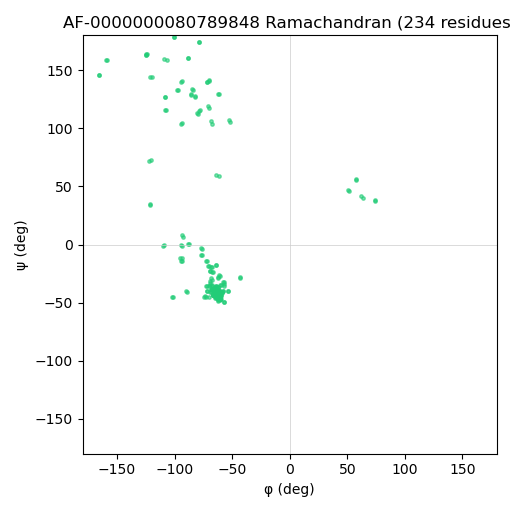A N 1
ATOM 915 C CA . TYR A 1 113 ? 5.172 -13.203 10.938 1 90.62 113 TYR A CA 1
ATOM 916 C C . TYR A 1 113 ? 5.496 -11.945 11.742 1 90.62 113 TYR A C 1
ATOM 918 O O . TYR A 1 113 ? 6.652 -11.523 11.805 1 90.62 113 TYR A O 1
ATOM 926 N N . THR A 1 114 ? 4.473 -11.367 12.266 1 86.19 114 THR A N 1
ATOM 927 C CA . THR A 1 114 ? 4.609 -10.094 12.969 1 86.19 114 THR A CA 1
ATOM 928 C C . THR A 1 114 ? 3.434 -9.867 13.914 1 86.19 114 THR A C 1
ATOM 930 O O . THR A 1 114 ? 2.373 -10.477 13.75 1 86.19 114 THR A O 1
ATOM 933 N N . LYS A 1 115 ? 3.719 -9.016 14.828 1 85 115 LYS A N 1
ATOM 934 C CA . LYS A 1 115 ? 2.646 -8.602 15.727 1 85 115 LYS A CA 1
ATOM 935 C C . LYS A 1 115 ? 2.041 -7.27 15.281 1 85 115 LYS A C 1
ATOM 937 O O . LYS A 1 115 ? 2.764 -6.355 14.883 1 85 115 LYS A O 1
ATOM 942 N N . ARG A 1 116 ? 0.665 -7.285 15.258 1 83.25 116 ARG A N 1
ATOM 943 C CA . ARG A 1 116 ? -0.063 -6.059 14.969 1 83.25 116 ARG A CA 1
ATOM 944 C C . ARG A 1 116 ? -0.193 -5.188 16.219 1 83.25 116 ARG A C 1
ATOM 946 O O . ARG A 1 116 ? -0.611 -5.664 17.266 1 83.25 116 ARG A O 1
ATOM 953 N N . ILE A 1 117 ? 0.199 -3.988 16.047 1 77.25 117 ILE A N 1
ATOM 954 C CA . ILE A 1 117 ? -0.01 -2.986 17.094 1 77.25 117 ILE A CA 1
ATOM 955 C C . ILE A 1 117 ? -1.098 -2.008 16.656 1 77.25 117 ILE A C 1
ATOM 957 O O . ILE A 1 117 ? -0.945 -1.307 15.656 1 77.25 117 ILE A O 1
ATOM 961 N N . SER A 1 118 ? -2.184 -2.002 17.375 1 74.19 118 SER A N 1
ATOM 962 C CA . SER A 1 118 ? -3.301 -1.125 17.031 1 74.19 118 SER A CA 1
ATOM 963 C C . SER A 1 118 ? -2.971 0.332 17.344 1 74.19 118 SER A C 1
ATOM 965 O O . SER A 1 118 ? -2.342 0.631 18.359 1 74.19 118 SER A O 1
ATOM 967 N N . ILE A 1 119 ? -3.438 1.153 16.375 1 65.56 119 ILE A N 1
ATOM 968 C CA . ILE A 1 119 ? -3.17 2.574 16.578 1 65.56 119 ILE A CA 1
ATOM 969 C C . ILE A 1 119 ? -4.488 3.342 16.641 1 65.56 119 ILE A C 1
ATOM 971 O O . ILE A 1 119 ? -5.5 2.902 16.094 1 65.56 119 ILE A O 1
ATOM 975 N N . MET B 1 1 ? -4.18 -8.5 -22.703 1 41.28 1 MET B N 1
ATOM 976 C CA . MET B 1 1 ? -4.047 -9.117 -21.375 1 41.28 1 MET B CA 1
ATOM 977 C C . MET B 1 1 ? -2.979 -8.414 -20.547 1 41.28 1 MET B C 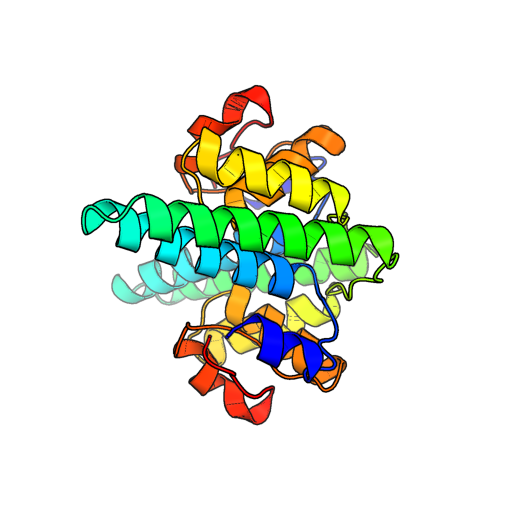1
ATOM 979 O O . MET B 1 1 ? -2.186 -7.637 -21.094 1 41.28 1 MET B O 1
ATOM 983 N N . ILE B 1 2 ? -3.107 -8.398 -19.297 1 47.62 2 ILE B N 1
ATOM 984 C CA . ILE B 1 2 ? -2.234 -7.594 -18.45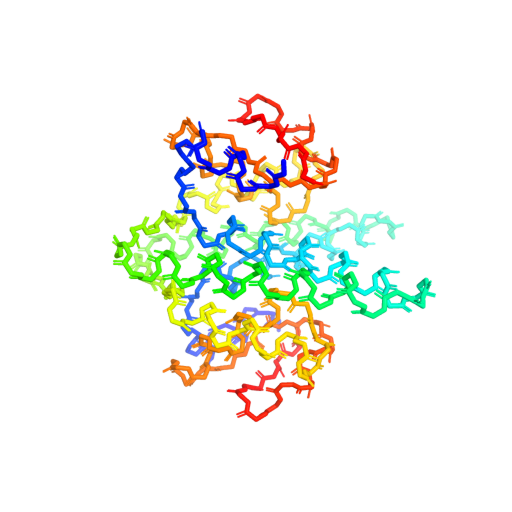3 1 47.62 2 ILE B CA 1
ATOM 985 C C . ILE B 1 2 ? -0.79 -7.723 -18.922 1 47.62 2 ILE B C 1
ATOM 987 O O . ILE B 1 2 ? -0.048 -6.738 -18.953 1 47.62 2 ILE B O 1
ATOM 991 N N . PHE B 1 3 ? -0.446 -8.852 -19.516 1 48.34 3 PHE B N 1
ATOM 992 C CA . PHE B 1 3 ? 0.937 -9.094 -19.922 1 48.34 3 PHE B CA 1
ATOM 993 C C . PHE B 1 3 ? 1.296 -8.258 -21.141 1 48.34 3 PHE B C 1
ATOM 995 O O . PHE B 1 3 ? 2.418 -7.766 -21.25 1 48.34 3 PHE B O 1
ATOM 1002 N N . ASP B 1 4 ? 0.403 -8.312 -21.953 1 49.44 4 ASP B N 1
ATOM 1003 C CA . ASP B 1 4 ? 0.678 -7.496 -23.125 1 49.44 4 ASP B CA 1
ATOM 1004 C C . ASP B 1 4 ? 0.92 -6.039 -22.734 1 49.44 4 ASP B C 1
ATOM 1006 O O . ASP B 1 4 ? 1.767 -5.363 -23.328 1 49.44 4 ASP B O 1
ATOM 1010 N N . PHE B 1 5 ? 0.193 -5.777 -21.797 1 47.91 5 PHE B N 1
ATOM 1011 C CA . PHE B 1 5 ? 0.295 -4.395 -21.344 1 47.91 5 PHE B CA 1
ATOM 1012 C C . PHE B 1 5 ? 1.638 -4.141 -20.672 1 47.91 5 PHE B C 1
ATOM 1014 O O . PHE B 1 5 ? 2.305 -3.143 -20.953 1 47.91 5 PHE B O 1
ATOM 1021 N N . LEU B 1 6 ? 2.096 -4.988 -19.812 1 56.19 6 LEU B N 1
ATOM 1022 C CA . LEU B 1 6 ? 3.359 -4.809 -19.109 1 56.19 6 LEU B CA 1
ATOM 1023 C C . LEU B 1 6 ? 4.531 -4.773 -20.078 1 56.19 6 LEU B C 1
ATOM 1025 O O . LEU B 1 6 ? 5.539 -4.113 -19.828 1 56.19 6 LEU B O 1
ATOM 1029 N N . LYS B 1 7 ? 4.312 -5.461 -21.156 1 52.88 7 LYS B N 1
ATOM 1030 C CA . LYS B 1 7 ? 5.367 -5.5 -22.172 1 52.88 7 LYS B CA 1
ATOM 1031 C C . LYS B 1 7 ? 5.562 -4.133 -22.812 1 52.88 7 LYS B C 1
ATOM 1033 O O . LYS B 1 7 ? 6.676 -3.777 -23.203 1 52.88 7 LYS B O 1
ATOM 1038 N N . ASN B 1 8 ? 4.523 -3.609 -22.891 1 48.97 8 ASN B N 1
ATOM 1039 C CA . ASN B 1 8 ? 4.598 -2.344 -23.625 1 48.97 8 ASN B CA 1
ATOM 1040 C C . ASN B 1 8 ? 4.785 -1.165 -22.672 1 48.97 8 ASN B C 1
ATOM 1042 O O . ASN B 1 8 ? 4.902 -0.02 -23.109 1 48.97 8 ASN B O 1
ATOM 1046 N N . TYR B 1 9 ? 4.578 -1.596 -21.5 1 48.84 9 TYR B N 1
ATOM 1047 C CA . TYR B 1 9 ? 4.691 -0.551 -20.484 1 48.84 9 TYR B CA 1
ATOM 1048 C C . TYR B 1 9 ? 6.094 -0.516 -19.891 1 48.84 9 TYR B C 1
ATOM 1050 O O . TYR B 1 9 ? 6.691 -1.563 -19.641 1 48.84 9 TYR B O 1
ATOM 1058 N N . ASP B 1 10 ? 6.793 0.38 -20.281 1 50.62 10 ASP B N 1
ATOM 1059 C CA . ASP B 1 10 ? 8.031 0.592 -19.531 1 50.62 10 ASP B CA 1
ATOM 1060 C C . ASP B 1 10 ? 7.742 0.944 -18.078 1 50.62 10 ASP B C 1
ATOM 1062 O O . ASP B 1 10 ? 7.887 2.1 -17.672 1 50.62 10 ASP B O 1
ATOM 1066 N N . PRO B 1 11 ? 7.035 -0.092 -17.562 1 51.75 11 PRO B N 1
ATOM 1067 C CA . PRO B 1 11 ? 6.582 0.321 -16.234 1 51.75 11 PRO B CA 1
ATOM 1068 C C . PRO B 1 11 ? 7.734 0.479 -15.25 1 51.75 11 PRO B C 1
ATOM 1070 O O . PRO B 1 11 ? 8.734 -0.232 -15.344 1 51.75 11 PRO B O 1
ATOM 1073 N N . ILE B 1 12 ? 8.094 1.646 -14.984 1 57.94 12 ILE B N 1
ATOM 1074 C CA . ILE B 1 12 ? 8.906 1.655 -13.773 1 57.94 12 ILE B CA 1
ATOM 1075 C C . ILE B 1 12 ? 8.172 0.932 -12.648 1 57.94 12 ILE B C 1
ATOM 1077 O O . ILE B 1 12 ? 7.008 1.225 -12.375 1 57.94 12 ILE B O 1
ATOM 1081 N N . PHE B 1 13 ? 8.734 -0.317 -12.422 1 69 13 PHE B N 1
ATOM 1082 C CA . PHE B 1 13 ? 8.156 -1.088 -11.328 1 69 13 PHE B CA 1
ATOM 1083 C C . PHE B 1 13 ? 8.508 -0.467 -9.984 1 69 13 PHE B C 1
ATOM 1085 O O . PHE B 1 13 ? 9.664 -0.106 -9.742 1 69 13 PHE B O 1
ATOM 1092 N N . SER B 1 14 ? 7.496 -0.069 -9.328 1 74.12 14 SER B N 1
ATOM 1093 C CA . SER B 1 14 ? 7.621 0.274 -7.914 1 74.12 14 SER B CA 1
ATOM 1094 C C . SER B 1 14 ? 6.988 -0.794 -7.027 1 74.12 14 SER B C 1
ATOM 1096 O O . SER B 1 14 ? 6.258 -1.659 -7.516 1 74.12 14 SER B O 1
ATOM 1098 N N . ASP B 1 15 ? 7.434 -0.771 -5.809 1 80.12 15 ASP B N 1
ATOM 1099 C CA . ASP B 1 15 ? 6.832 -1.703 -4.859 1 80.12 15 ASP B CA 1
ATOM 1100 C C . ASP B 1 15 ? 5.32 -1.502 -4.773 1 80.12 15 ASP B C 1
ATOM 1102 O O . ASP B 1 15 ? 4.566 -2.471 -4.668 1 80.12 15 ASP B O 1
ATOM 1106 N N . LEU B 1 16 ? 4.91 -0.318 -4.945 1 76 16 LEU B N 1
ATOM 1107 C CA . LEU B 1 16 ? 3.482 -0.026 -4.867 1 76 16 LEU B CA 1
ATOM 1108 C C . LEU B 1 16 ? 2.75 -0.575 -6.086 1 76 16 LEU B C 1
ATOM 1110 O O . LEU B 1 16 ? 1.622 -1.061 -5.973 1 76 16 LEU B O 1
ATOM 1114 N N . ILE B 1 17 ? 3.365 -0.546 -7.238 1 75.81 17 ILE B N 1
ATOM 1115 C CA . ILE B 1 17 ? 2.773 -1.104 -8.445 1 75.81 17 ILE B CA 1
ATOM 1116 C C . ILE B 1 17 ? 2.652 -2.621 -8.312 1 75.81 17 ILE B C 1
ATOM 1118 O O . ILE B 1 17 ? 1.624 -3.201 -8.664 1 75.81 17 ILE B O 1
ATOM 1122 N N . ILE B 1 18 ? 3.717 -3.213 -7.789 1 84.88 18 ILE B N 1
ATOM 1123 C CA . ILE B 1 18 ? 3.676 -4.66 -7.594 1 84.88 18 ILE B CA 1
ATOM 1124 C C . ILE B 1 18 ? 2.549 -5.02 -6.629 1 84.88 18 ILE B C 1
ATOM 1126 O O . ILE B 1 18 ? 1.794 -5.961 -6.871 1 84.88 18 ILE B O 1
ATOM 1130 N N . THR B 1 19 ? 2.4 -4.246 -5.602 1 86.5 19 THR B N 1
ATOM 1131 C CA . THR B 1 19 ? 1.327 -4.469 -4.641 1 86.5 19 THR B CA 1
ATOM 1132 C C . THR B 1 19 ? -0.037 -4.344 -5.309 1 86.5 19 THR B C 1
ATOM 1134 O O . THR B 1 19 ? -0.943 -5.137 -5.039 1 86.5 19 THR B O 1
ATOM 1137 N N . GLU B 1 20 ? -0.213 -3.369 -6.207 1 80.62 20 GLU B N 1
ATOM 1138 C CA . GLU B 1 20 ? -1.469 -3.191 -6.93 1 80.62 20 GLU B CA 1
ATOM 1139 C C . GLU B 1 20 ? -1.748 -4.375 -7.852 1 80.62 20 GLU B C 1
ATOM 1141 O O . GLU B 1 20 ? -2.883 -4.852 -7.93 1 80.62 20 GLU B O 1
ATOM 1146 N N . VAL B 1 21 ? -0.74 -4.824 -8.523 1 83.69 21 VAL B N 1
ATOM 1147 C CA . VAL B 1 21 ? -0.9 -5.977 -9.398 1 83.69 21 VAL B CA 1
ATOM 1148 C C . VAL B 1 21 ? -1.353 -7.188 -8.586 1 83.69 21 VAL B C 1
ATOM 1150 O O . VAL B 1 21 ? -2.275 -7.902 -8.984 1 83.69 21 VAL B O 1
ATOM 1153 N N . MET B 1 22 ? -0.718 -7.348 -7.441 1 90.94 22 MET B N 1
ATOM 1154 C CA . MET B 1 22 ? -1.103 -8.445 -6.555 1 90.94 22 MET B CA 1
ATOM 1155 C C . MET B 1 22 ? -2.561 -8.312 -6.125 1 90.94 22 MET B C 1
ATOM 1157 O O . MET B 1 22 ? -3.295 -9.305 -6.098 1 90.94 22 MET B O 1
ATOM 1161 N N . LYS B 1 23 ? -2.957 -7.164 -5.812 1 88.38 23 LYS B N 1
ATOM 1162 C CA . LYS B 1 23 ? -4.336 -6.906 -5.41 1 88.38 23 LYS B CA 1
ATOM 1163 C C . LYS B 1 23 ? -5.309 -7.27 -6.531 1 88.38 23 LYS B C 1
ATOM 1165 O O . LYS B 1 23 ? -6.328 -7.918 -6.285 1 88.38 23 LYS B O 1
ATOM 1170 N N . VAL B 1 24 ? -5.012 -6.832 -7.691 1 85.19 24 VAL B N 1
ATOM 1171 C CA . VAL B 1 24 ? -5.875 -7.082 -8.844 1 85.19 24 VAL B CA 1
ATOM 1172 C C . VAL B 1 24 ? -5.984 -8.586 -9.086 1 85.19 24 VAL B C 1
ATOM 1174 O O . VAL B 1 24 ? -7.074 -9.102 -9.336 1 85.19 24 VAL B O 1
ATOM 1177 N N . ILE B 1 25 ? -4.863 -9.203 -9.008 1 91 25 ILE B N 1
ATOM 1178 C CA . ILE B 1 25 ? -4.848 -10.648 -9.203 1 91 25 ILE B CA 1
ATOM 1179 C C . ILE B 1 25 ? -5.738 -11.32 -8.156 1 91 25 ILE B C 1
ATOM 1181 O O . ILE B 1 25 ? -6.57 -12.164 -8.492 1 91 25 ILE B O 1
ATOM 1185 N N . ARG B 1 26 ? -5.586 -10.945 -6.957 1 94.38 26 ARG B N 1
ATOM 1186 C CA . ARG B 1 26 ? -6.363 -11.539 -5.875 1 94.38 26 ARG B CA 1
ATOM 1187 C C . ARG B 1 26 ? -7.855 -11.297 -6.074 1 94.38 26 ARG B C 1
ATOM 1189 O O . ARG B 1 26 ? -8.664 -12.219 -5.945 1 94.38 26 ARG B O 1
ATOM 1196 N N . GLU B 1 27 ? -8.188 -10.102 -6.375 1 91.12 27 GLU B N 1
ATOM 1197 C CA . GLU B 1 27 ? -9.594 -9.75 -6.551 1 91.12 27 GLU B CA 1
ATOM 1198 C C . GLU B 1 27 ? -10.234 -10.562 -7.672 1 91.12 27 GLU B C 1
ATOM 1200 O O . GLU B 1 27 ? -11.344 -11.086 -7.512 1 91.12 27 GLU B O 1
ATOM 1205 N N . ASN B 1 28 ? -9.492 -10.711 -8.703 1 89.5 28 ASN B N 1
ATOM 1206 C CA . ASN B 1 28 ? -10.023 -11.469 -9.828 1 89.5 28 ASN B CA 1
ATOM 1207 C C . ASN B 1 28 ? -10.102 -12.961 -9.516 1 89.5 28 ASN B C 1
ATOM 1209 O O . ASN B 1 28 ? -11.062 -13.633 -9.898 1 89.5 28 ASN B O 1
ATOM 1213 N N . ALA B 1 29 ? -9.102 -13.406 -8.852 1 94.56 29 ALA B N 1
ATOM 1214 C CA . ALA B 1 29 ? -9.117 -14.812 -8.445 1 94.56 29 ALA B CA 1
ATOM 1215 C C . ALA B 1 29 ? -10.305 -15.102 -7.527 1 94.56 29 ALA B C 1
ATOM 1217 O O . ALA B 1 29 ? -11.016 -16.094 -7.719 1 94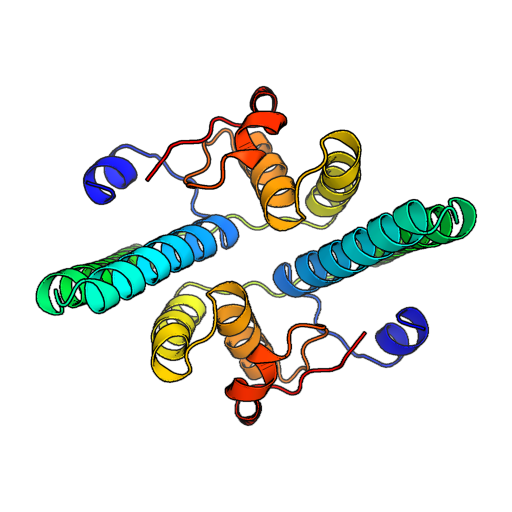.56 29 ALA B O 1
ATOM 1218 N N . ILE B 1 30 ? -10.562 -14.258 -6.605 1 95.06 30 ILE B N 1
ATOM 1219 C CA . ILE B 1 30 ? -11.656 -14.422 -5.652 1 95.06 30 ILE B CA 1
ATOM 1220 C C . ILE B 1 30 ? -12.992 -14.344 -6.379 1 95.06 30 ILE B C 1
ATOM 1222 O O . ILE B 1 30 ? -13.883 -15.156 -6.141 1 95.06 30 ILE B O 1
ATOM 1226 N N . GLU B 1 31 ? -13.062 -13.398 -7.262 1 94.19 31 GLU B N 1
ATOM 1227 C CA . GLU B 1 31 ? -14.289 -13.242 -8.039 1 94.19 31 GLU B CA 1
ATOM 1228 C C . GLU B 1 31 ? -14.57 -14.484 -8.883 1 94.19 31 GLU B C 1
ATOM 1230 O O . GLU B 1 31 ? -15.711 -14.922 -8.984 1 94.19 31 GLU B O 1
ATOM 1235 N N . SER B 1 32 ? -13.555 -15.016 -9.445 1 95.62 32 SER B N 1
ATOM 1236 C CA . SER B 1 32 ? -13.703 -16.219 -10.258 1 95.62 32 SER B CA 1
ATOM 1237 C C . SER B 1 32 ? -14.156 -17.406 -9.422 1 95.62 32 SER B C 1
ATOM 1239 O O . SER B 1 32 ? -14.992 -18.188 -9.859 1 95.62 32 SER B O 1
ATOM 1241 N N . LYS B 1 33 ? -13.633 -17.516 -8.297 1 95.56 33 LYS B N 1
ATOM 1242 C CA . LYS B 1 33 ? -14.055 -18.578 -7.402 1 95.56 33 LYS B CA 1
ATOM 1243 C C . LYS B 1 33 ? -15.523 -18.438 -7.016 1 95.56 33 LYS B C 1
ATOM 1245 O O . LYS B 1 33 ? -16.266 -19.422 -6.961 1 95.56 33 LYS B O 1
ATOM 1250 N N . LYS B 1 34 ? -15.945 -17.25 -6.734 1 95.38 34 LYS B N 1
ATOM 1251 C CA . LYS B 1 34 ? -17.344 -16.969 -6.375 1 95.38 34 LYS B CA 1
ATOM 1252 C C . LYS B 1 34 ? -18.281 -17.359 -7.508 1 95.38 34 LYS B C 1
ATOM 1254 O O . LYS B 1 34 ? -19.422 -17.766 -7.258 1 95.38 34 LYS B O 1
ATOM 1259 N N . LYS B 1 35 ? -17.734 -17.312 -8.656 1 96.75 35 LYS B N 1
ATOM 1260 C CA . LYS B 1 35 ? -18.516 -17.656 -9.836 1 96.75 35 LYS B CA 1
ATOM 1261 C C . LYS B 1 35 ? -18.375 -19.125 -10.195 1 96.75 35 LYS B C 1
ATOM 1263 O O . LYS B 1 35 ? -18.734 -19.547 -11.297 1 96.75 35 LYS B O 1
ATOM 1268 N N . ASN B 1 36 ? -17.734 -19.875 -9.391 1 95.56 36 ASN B N 1
ATOM 1269 C CA . ASN B 1 36 ? -17.516 -21.312 -9.562 1 95.56 36 ASN B CA 1
ATOM 1270 C C . ASN B 1 36 ? -16.672 -21.609 -10.797 1 95.56 36 ASN B C 1
ATOM 1272 O O . ASN B 1 36 ? -17.016 -22.484 -11.594 1 95.56 36 ASN B O 1
ATOM 1276 N N . LYS B 1 37 ? -15.695 -20.797 -10.992 1 96.94 37 LYS B N 1
ATOM 1277 C CA . LYS B 1 37 ? -14.719 -20.984 -12.062 1 96.94 37 LYS B CA 1
ATOM 1278 C C . LYS B 1 37 ? -13.305 -21.109 -11.5 1 96.94 37 LYS B C 1
ATOM 1280 O O . LYS B 1 37 ? -12.445 -20.266 -11.781 1 96.94 37 LYS B O 1
ATOM 1285 N N . PRO B 1 38 ? -13.039 -22.266 -10.883 1 94.94 38 PRO B N 1
ATOM 1286 C CA . PRO B 1 38 ? -11.734 -22.422 -10.234 1 94.94 38 PRO B CA 1
ATOM 1287 C C . PRO B 1 38 ? -10.578 -22.469 -11.234 1 94.94 38 PRO B C 1
ATOM 1289 O O . PRO B 1 38 ? -9.469 -22.047 -10.922 1 94.94 38 PRO B O 1
ATOM 1292 N N . GLU B 1 39 ? -10.82 -22.812 -12.383 1 95.94 39 GLU B N 1
ATOM 1293 C CA . GLU B 1 39 ? -9.773 -22.859 -13.398 1 95.94 39 GLU B CA 1
ATOM 1294 C C . GLU B 1 39 ? -9.289 -21.453 -13.75 1 95.94 39 GLU B C 1
ATOM 1296 O O . GLU B 1 39 ? -8.094 -21.25 -13.961 1 95.94 39 GLU B O 1
ATOM 1301 N N . VAL B 1 40 ? -10.266 -20.562 -13.805 1 94.25 40 VAL B N 1
ATOM 1302 C CA . VAL B 1 40 ? -9.938 -19.172 -14.094 1 94.25 40 VAL B CA 1
ATOM 1303 C C . VAL B 1 40 ? -9.172 -18.562 -12.914 1 94.25 40 VAL B C 1
ATOM 1305 O O . VAL B 1 40 ? -8.195 -17.844 -13.109 1 94.25 40 VAL B O 1
ATOM 1308 N N . ALA B 1 41 ? -9.594 -18.875 -11.719 1 94.69 41 ALA B N 1
ATOM 1309 C CA . ALA B 1 41 ? -8.883 -18.422 -10.523 1 94.69 41 ALA B CA 1
ATOM 1310 C C . ALA B 1 41 ? -7.434 -18.891 -10.539 1 94.69 41 ALA B C 1
ATOM 1312 O O . ALA B 1 41 ? -6.52 -18.109 -10.25 1 94.69 41 ALA B O 1
ATOM 1313 N N . ASN B 1 42 ? -7.246 -20.078 -10.969 1 95.06 42 ASN B N 1
ATOM 1314 C CA . ASN B 1 42 ? -5.902 -20.656 -11 1 95.06 42 ASN B CA 1
ATOM 1315 C C . ASN B 1 42 ? -5.031 -19.969 -12.055 1 95.06 42 ASN B C 1
ATOM 1317 O O . ASN B 1 42 ? -3.818 -19.859 -11.883 1 95.06 42 ASN B O 1
ATOM 1321 N N . LYS B 1 43 ? -5.637 -19.578 -13.078 1 93.31 43 LYS B N 1
ATOM 1322 C CA . LYS B 1 43 ? -4.891 -18.859 -14.109 1 93.31 43 LYS B CA 1
ATOM 1323 C C . LYS B 1 43 ? -4.371 -17.516 -13.586 1 93.31 43 LYS B C 1
ATOM 1325 O O . LYS B 1 43 ? -3.264 -17.094 -13.922 1 93.31 43 LYS B O 1
ATOM 1330 N N . TYR B 1 44 ? -5.141 -16.859 -12.773 1 91.94 44 TYR B N 1
ATOM 1331 C CA . TYR B 1 44 ? -4.691 -15.609 -12.172 1 91.94 44 TYR B CA 1
ATOM 1332 C C . TYR B 1 44 ? -3.52 -15.852 -11.227 1 91.94 44 TYR B C 1
ATOM 1334 O O . TYR B 1 44 ? -2.547 -15.102 -11.227 1 91.94 44 TYR B O 1
ATOM 1342 N N . LEU B 1 45 ? -3.643 -16.906 -10.469 1 93.81 45 LEU B N 1
ATOM 1343 C CA . LEU B 1 45 ? -2.555 -17.25 -9.562 1 93.81 45 LEU B CA 1
ATOM 1344 C C . LEU B 1 45 ? -1.275 -17.562 -10.336 1 93.81 45 LEU B C 1
ATOM 1346 O O . LEU B 1 45 ? -0.199 -17.078 -9.977 1 93.81 45 LEU B O 1
ATOM 1350 N N . ALA B 1 46 ? -1.444 -18.297 -11.367 1 93.25 46 ALA B N 1
ATOM 1351 C CA . ALA B 1 46 ? -0.295 -18.641 -12.195 1 93.25 46 ALA B CA 1
ATOM 1352 C C . ALA B 1 46 ? 0.323 -17.406 -12.828 1 93.25 46 ALA B C 1
ATOM 1354 O O . ALA B 1 46 ? 1.548 -17.297 -12.93 1 93.25 46 ALA B O 1
ATOM 1355 N N . PHE B 1 47 ? -0.505 -16.547 -13.195 1 90.69 47 PHE B N 1
ATOM 1356 C CA . PHE B 1 47 ? -0.044 -15.297 -13.781 1 90.69 47 PHE B CA 1
ATOM 1357 C C . PHE B 1 47 ? 0.791 -14.508 -12.773 1 90.69 47 PHE B C 1
ATOM 1359 O O . PHE B 1 47 ? 1.855 -13.992 -13.117 1 90.69 47 PHE B O 1
ATOM 1366 N N . GLY B 1 48 ? 0.283 -14.398 -11.625 1 92.62 48 GLY B N 1
ATOM 1367 C CA . GLY B 1 48 ? 1.007 -13.664 -10.594 1 92.62 48 GLY B CA 1
ATOM 1368 C C . GLY B 1 48 ? 2.367 -14.266 -10.289 1 92.62 48 GLY B C 1
ATOM 1369 O O . GLY B 1 48 ? 3.355 -13.539 -10.164 1 92.62 48 GLY B O 1
ATOM 1370 N N . GLN B 1 49 ? 2.406 -15.555 -10.25 1 93.81 49 GLN B N 1
ATOM 1371 C CA . GLN B 1 49 ? 3.666 -16.25 -9.992 1 93.81 49 GLN B CA 1
ATOM 1372 C C . GLN B 1 49 ? 4.66 -16.016 -11.125 1 93.81 49 GLN B C 1
ATOM 1374 O O . GLN B 1 49 ? 5.84 -15.758 -10.875 1 93.81 49 GLN B O 1
ATOM 1379 N N . LYS B 1 50 ? 4.137 -16.109 -12.258 1 91.12 50 LYS B N 1
ATOM 1380 C CA . LYS B 1 50 ? 4.996 -15.898 -13.414 1 91.12 50 LYS B CA 1
ATOM 1381 C C . LYS B 1 50 ? 5.496 -14.461 -13.469 1 91.12 50 LYS B C 1
ATOM 1383 O O . LYS B 1 50 ? 6.664 -14.219 -13.781 1 91.12 50 LYS B O 1
ATOM 1388 N N . PHE B 1 51 ? 4.617 -13.562 -13.172 1 88.88 51 PHE B N 1
ATOM 1389 C CA . PHE B 1 51 ? 4.949 -12.141 -13.148 1 88.88 51 PHE B CA 1
ATOM 1390 C C . PHE B 1 51 ? 6.105 -11.867 -12.195 1 88.88 51 PHE B C 1
ATOM 1392 O O . PHE B 1 51 ? 7.109 -11.266 -12.586 1 88.88 51 PHE B O 1
ATOM 1399 N N . LEU B 1 52 ? 6.031 -12.359 -11.031 1 92.5 52 LEU B N 1
ATOM 1400 C CA . LEU B 1 52 ? 7.059 -12.133 -10.016 1 92.5 52 LEU B CA 1
ATOM 1401 C C . LEU B 1 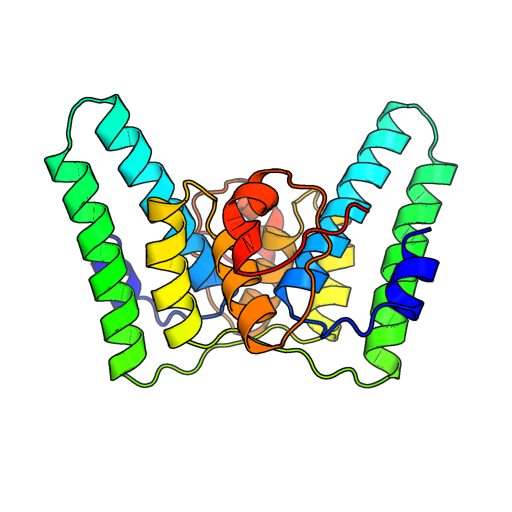52 ? 8.352 -12.859 -10.375 1 92.5 52 LEU B C 1
ATOM 1403 O O . LEU B 1 52 ? 9.445 -12.352 -10.125 1 92.5 52 LEU B O 1
ATOM 1407 N N . LYS B 1 53 ? 8.195 -13.992 -10.961 1 91 53 LYS B N 1
ATOM 1408 C CA . LYS B 1 53 ? 9.367 -14.75 -11.398 1 91 53 LYS B CA 1
ATOM 1409 C C . LYS B 1 53 ? 10.148 -13.984 -12.469 1 91 53 LYS B C 1
ATOM 1411 O O . LYS B 1 53 ? 11.375 -13.93 -12.422 1 91 53 LYS B O 1
ATOM 1416 N N . ILE B 1 54 ? 9.469 -13.398 -13.367 1 88.06 54 ILE B N 1
ATOM 1417 C CA . ILE B 1 54 ? 10.102 -12.633 -14.438 1 88.06 54 ILE B CA 1
ATOM 1418 C C . ILE B 1 54 ? 10.844 -11.438 -13.844 1 88.06 54 ILE B C 1
ATOM 1420 O O . ILE B 1 54 ? 11.984 -11.172 -14.203 1 88.06 54 ILE B O 1
ATOM 1424 N N . LEU B 1 55 ? 10.164 -10.805 -12.93 1 87.06 55 LEU B N 1
ATOM 1425 C CA . LEU B 1 55 ? 10.812 -9.664 -12.297 1 87.06 55 LEU B CA 1
ATOM 1426 C C . LEU B 1 55 ? 12.086 -10.086 -11.578 1 87.06 55 LEU B C 1
ATOM 1428 O O . LEU B 1 55 ? 13.094 -9.375 -11.625 1 87.06 55 LEU B O 1
ATOM 1432 N N . TYR B 1 56 ? 11.992 -11.188 -10.914 1 88.81 56 TYR B N 1
ATOM 1433 C CA . TYR B 1 56 ? 13.133 -11.703 -10.18 1 88.81 56 TYR B CA 1
ATOM 1434 C C . TYR B 1 56 ? 14.281 -12.062 -11.125 1 88.81 56 TYR B C 1
ATOM 1436 O O . TYR B 1 56 ? 15.422 -11.656 -10.906 1 88.81 56 TYR B O 1
ATOM 1444 N N . GLN B 1 57 ? 13.969 -12.703 -12.133 1 89.75 57 GLN B N 1
ATOM 1445 C CA . GLN B 1 57 ? 14.969 -13.188 -13.078 1 89.75 57 GLN B CA 1
ATOM 1446 C C . GLN B 1 57 ? 15.633 -12.039 -13.828 1 89.75 57 GLN B C 1
ATOM 1448 O O . GLN B 1 57 ? 16.812 -12.109 -14.172 1 89.75 57 GLN B O 1
ATOM 1453 N N . GLN B 1 58 ? 14.93 -11 -14 1 84.88 58 GLN B N 1
ATOM 1454 C CA . GLN B 1 58 ? 15.438 -9.859 -14.742 1 84.88 58 GLN B CA 1
ATOM 1455 C C . GLN B 1 58 ? 16.188 -8.898 -13.82 1 84.88 58 GLN B C 1
ATOM 1457 O O . GLN B 1 58 ? 16.703 -7.867 -14.266 1 84.88 58 GLN B O 1
ATOM 1462 N N . ASN B 1 59 ? 16.234 -9.281 -12.602 1 83.62 59 ASN B N 1
ATOM 1463 C CA . ASN B 1 59 ? 16.875 -8.398 -11.633 1 83.62 59 ASN B CA 1
ATOM 1464 C C . ASN B 1 59 ? 16.328 -6.977 -11.711 1 83.62 59 ASN B C 1
ATOM 1466 O O . ASN B 1 59 ? 17.094 -6.02 -11.805 1 83.62 59 ASN B O 1
ATOM 1470 N N . THR B 1 60 ? 15.016 -6.938 -11.773 1 82.5 60 THR B N 1
ATOM 1471 C CA . THR B 1 60 ? 14.328 -5.656 -11.914 1 82.5 60 THR B CA 1
ATOM 1472 C C . THR B 1 60 ? 14.617 -4.75 -10.719 1 82.5 60 THR B C 1
ATOM 1474 O O . THR B 1 60 ? 14.508 -5.184 -9.57 1 82.5 60 THR B O 1
ATOM 1477 N N . GLN B 1 61 ? 15.016 -3.533 -11.078 1 82.44 61 GLN B N 1
ATOM 1478 C CA . GLN B 1 61 ? 15.172 -2.531 -10.023 1 82.44 61 GLN B CA 1
ATOM 1479 C C . GLN B 1 61 ? 13.852 -1.827 -9.734 1 82.44 61 GLN B C 1
ATOM 1481 O O . GLN B 1 61 ? 13.164 -1.378 -10.656 1 82.44 61 GLN B O 1
ATOM 1486 N N . LEU B 1 62 ? 13.523 -1.812 -8.508 1 84.38 62 LEU B N 1
ATOM 1487 C CA . LEU B 1 62 ? 12.258 -1.19 -8.109 1 84.38 62 LEU B CA 1
ATOM 1488 C C . LEU B 1 62 ? 12.477 0.266 -7.715 1 84.38 62 LEU B C 1
ATOM 1490 O O . LEU B 1 62 ? 13.492 0.605 -7.105 1 84.38 62 LEU B O 1
ATOM 1494 N N . ALA B 1 63 ? 11.508 1.059 -8.133 1 83 63 ALA B N 1
ATOM 1495 C CA . ALA B 1 63 ? 11.461 2.438 -7.648 1 83 63 ALA B CA 1
ATOM 1496 C C . ALA B 1 63 ? 10.734 2.529 -6.312 1 83 63 ALA B C 1
ATOM 1498 O O . ALA B 1 63 ? 9.68 1.912 -6.129 1 83 63 ALA B O 1
ATOM 1499 N N . TYR B 1 64 ? 11.344 3.27 -5.398 1 87.25 64 TYR B N 1
ATOM 1500 C CA . TYR B 1 64 ? 10.773 3.412 -4.062 1 87.25 64 TYR B CA 1
ATOM 1501 C C . TYR B 1 64 ? 10.492 4.875 -3.746 1 87.25 64 TYR B C 1
ATOM 1503 O O . TYR B 1 64 ? 11.219 5.766 -4.199 1 87.25 64 TYR B O 1
ATOM 1511 N N . PRO B 1 65 ? 9.414 5.062 -3.039 1 88.94 65 PRO B N 1
ATOM 1512 C CA . PRO B 1 65 ? 9.203 6.426 -2.541 1 88.94 65 PRO B CA 1
ATOM 1513 C C . PRO B 1 65 ? 10.203 6.812 -1.452 1 88.94 65 PRO B C 1
ATOM 1515 O O . PRO B 1 65 ? 10.594 5.969 -0.64 1 88.94 65 PRO B O 1
ATOM 1518 N N . ASP B 1 66 ? 10.656 8.094 -1.511 1 90.12 66 ASP B N 1
ATOM 1519 C CA . ASP B 1 66 ? 11.406 8.625 -0.38 1 90.12 66 ASP B CA 1
ATOM 1520 C C . ASP B 1 66 ? 10.523 9.508 0.497 1 90.12 66 ASP B C 1
ATOM 1522 O O . ASP B 1 66 ? 9.328 9.641 0.243 1 90.12 66 ASP B O 1
ATOM 1526 N N . ILE B 1 67 ? 11.047 10.016 1.529 1 92.06 67 ILE B N 1
ATOM 1527 C CA . ILE B 1 67 ? 10.258 10.75 2.51 1 92.06 67 ILE B CA 1
ATOM 1528 C C . ILE B 1 67 ? 9.633 11.984 1.856 1 92.06 67 ILE B C 1
ATOM 1530 O O . ILE B 1 67 ? 8.508 12.359 2.18 1 92.06 67 ILE B O 1
ATOM 1534 N N . LYS B 1 68 ? 10.328 12.586 0.98 1 93.75 68 LYS B N 1
ATOM 1535 C CA . LYS B 1 68 ? 9.766 13.727 0.271 1 93.75 68 LYS B CA 1
ATOM 1536 C C . LYS B 1 68 ? 8.531 13.32 -0.536 1 93.75 68 LYS B C 1
ATOM 1538 O O . LYS B 1 68 ? 7.559 14.078 -0.613 1 93.75 68 LYS B O 1
ATOM 1543 N N . ASP B 1 69 ? 8.57 12.18 -1.137 1 93.5 69 ASP B N 1
ATOM 1544 C CA . ASP B 1 69 ? 7.406 11.664 -1.851 1 93.5 69 ASP B CA 1
ATOM 1545 C C . ASP B 1 69 ? 6.207 11.523 -0.917 1 93.5 69 ASP B C 1
ATOM 1547 O O . ASP B 1 69 ? 5.086 11.875 -1.284 1 93.5 69 ASP B O 1
ATOM 1551 N N . PHE B 1 70 ? 6.465 11.055 0.244 1 94.62 70 PHE B N 1
ATOM 1552 C CA . PHE B 1 70 ? 5.379 10.883 1.201 1 94.62 70 PHE B CA 1
ATOM 1553 C C . PHE B 1 70 ? 4.824 12.227 1.648 1 94.62 70 PHE B C 1
ATOM 1555 O O . PHE B 1 70 ? 3.621 12.359 1.879 1 94.62 70 PHE B O 1
ATOM 1562 N N . THR B 1 71 ? 5.727 13.148 1.806 1 95.88 71 THR B N 1
ATOM 1563 C CA . THR B 1 71 ? 5.277 14.484 2.188 1 95.88 71 THR B CA 1
ATOM 1564 C C . THR B 1 71 ? 4.355 15.07 1.123 1 95.88 71 THR B C 1
ATOM 1566 O O . THR B 1 71 ? 3.277 15.578 1.44 1 95.88 71 THR B O 1
ATOM 1569 N N . ASP B 1 72 ? 4.773 14.938 -0.08 1 96.25 72 ASP B N 1
ATOM 1570 C CA . ASP B 1 72 ? 3.934 15.398 -1.181 1 96.25 72 ASP B CA 1
ATOM 1571 C C . ASP B 1 72 ? 2.625 14.617 -1.241 1 96.25 72 ASP B C 1
ATOM 1573 O O . ASP B 1 72 ? 1.555 15.195 -1.434 1 96.25 72 ASP B O 1
ATOM 1577 N N . ALA B 1 73 ? 2.703 13.367 -1.07 1 96.75 73 ALA B N 1
ATOM 1578 C CA . ALA B 1 73 ? 1.532 12.5 -1.142 1 96.75 73 ALA B CA 1
ATOM 1579 C C . ALA B 1 73 ? 0.542 12.82 -0.025 1 96.75 73 ALA B C 1
ATOM 1581 O O . ALA B 1 73 ? -0.672 12.719 -0.214 1 96.75 73 ALA B O 1
ATOM 1582 N N . PHE B 1 74 ? 1.1 13.148 1.112 1 97.38 74 PHE B N 1
ATOM 1583 C CA . PHE B 1 74 ? 0.245 13.469 2.248 1 97.38 74 PHE B CA 1
ATOM 1584 C C . PHE B 1 74 ? -0.645 14.664 1.933 1 97.38 74 PHE B C 1
ATOM 1586 O O . PHE B 1 74 ? -1.845 14.648 2.213 1 97.38 74 PHE B O 1
ATOM 1593 N N . THR B 1 75 ? -0.059 15.641 1.404 1 95.88 75 THR B N 1
ATOM 1594 C CA . THR B 1 75 ? -0.823 16.812 0.99 1 95.88 75 THR B CA 1
ATOM 1595 C C . THR B 1 75 ? -1.842 16.438 -0.084 1 95.88 75 THR B C 1
ATOM 1597 O O . THR B 1 75 ? -3.008 16.828 -0.001 1 95.88 75 THR B O 1
ATOM 1600 N N . LEU B 1 76 ? -1.425 15.68 -1.021 1 96.44 76 LEU B N 1
ATOM 1601 C CA . LEU B 1 76 ? -2.262 15.258 -2.137 1 96.44 76 LEU B CA 1
ATOM 1602 C C . LEU B 1 76 ? -3.445 14.43 -1.646 1 96.44 76 LEU B C 1
ATOM 1604 O O . LEU B 1 76 ? -4.555 14.547 -2.172 1 96.44 76 LEU B O 1
ATOM 1608 N N . MET B 1 77 ? -3.234 13.586 -0.706 1 96.88 77 MET B N 1
ATOM 1609 C CA . MET B 1 77 ? -4.238 12.703 -0.118 1 96.88 77 MET B CA 1
ATOM 1610 C C . MET B 1 77 ? -5.449 13.492 0.356 1 96.88 77 MET B C 1
ATOM 1612 O O . MET B 1 77 ? -6.59 13.117 0.084 1 96.88 77 MET B O 1
ATOM 1616 N N . PHE B 1 78 ? -5.242 14.609 0.915 1 95 78 PHE B N 1
ATOM 1617 C CA . PHE B 1 78 ? -6.332 15.422 1.45 1 95 78 PHE B CA 1
ATOM 1618 C C . PHE B 1 78 ? -6.871 16.375 0.388 1 95 78 PHE B C 1
ATOM 1620 O O . PHE B 1 78 ? -8.086 16.516 0.234 1 95 78 PHE B O 1
ATOM 1627 N N . ASP B 1 79 ? -6 16.938 -0.376 1 95.19 79 ASP B N 1
ATOM 1628 C CA . ASP B 1 79 ? -6.406 17.922 -1.375 1 95.19 79 ASP B CA 1
ATOM 1629 C C . ASP B 1 79 ? -7.301 17.297 -2.439 1 95.19 79 ASP B C 1
ATOM 1631 O O . ASP B 1 79 ? -8.227 17.938 -2.941 1 95.19 79 ASP B O 1
ATOM 1635 N N . ARG B 1 80 ? -6.957 16.031 -2.725 1 96.62 80 ARG B N 1
ATOM 1636 C CA . ARG B 1 80 ? -7.641 15.391 -3.846 1 96.62 80 ARG B CA 1
ATOM 1637 C C . ARG B 1 80 ? -8.594 14.305 -3.359 1 96.62 80 ARG B C 1
ATOM 1639 O O . ARG B 1 80 ? -9.25 13.641 -4.164 1 96.62 80 ARG B O 1
ATOM 1646 N N . ASP B 1 81 ? -8.68 14.07 -2.092 1 95.12 81 ASP B N 1
ATOM 1647 C CA . ASP B 1 81 ? -9.57 13.102 -1.465 1 95.12 81 ASP B CA 1
ATOM 1648 C C . ASP B 1 81 ? -9.336 11.695 -2.025 1 95.12 81 ASP B C 1
ATOM 1650 O O . ASP B 1 81 ? -10.273 11.055 -2.514 1 95.12 81 ASP B O 1
ATOM 1654 N N . VAL B 1 82 ? -8.156 11.242 -1.949 1 95.25 82 VAL B N 1
ATOM 1655 C CA . VAL B 1 82 ? -7.773 9.891 -2.332 1 95.25 82 VAL B CA 1
ATOM 1656 C C . VAL B 1 82 ? -7.082 9.195 -1.159 1 95.25 82 VAL B C 1
ATOM 1658 O O . VAL B 1 82 ? -6.676 9.844 -0.196 1 95.25 82 VAL B O 1
ATOM 1661 N N . ASP B 1 83 ? -6.984 7.898 -1.243 1 92.12 83 ASP B N 1
ATOM 1662 C CA . ASP B 1 83 ? -6.34 7.199 -0.134 1 92.12 83 ASP B CA 1
ATOM 1663 C C . ASP B 1 83 ? -4.82 7.309 -0.226 1 92.12 83 ASP B C 1
ATOM 1665 O O . ASP B 1 83 ? -4.289 7.863 -1.189 1 92.12 83 ASP B O 1
ATOM 1669 N N . ALA B 1 84 ? -4.207 6.816 0.792 1 91.69 84 ALA B N 1
ATOM 1670 C CA . ALA B 1 84 ? -2.76 6.988 0.921 1 91.69 84 ALA B CA 1
ATOM 1671 C C . ALA B 1 84 ? -2.023 6.289 -0.219 1 91.69 84 ALA B C 1
ATOM 1673 O O . ALA B 1 84 ? -1.092 6.852 -0.8 1 91.69 84 ALA B O 1
ATOM 1674 N N . VAL B 1 85 ? -2.387 5.137 -0.568 1 87.31 85 VAL B N 1
ATOM 1675 C CA . VAL B 1 85 ? -1.698 4.359 -1.594 1 87.31 85 VAL B CA 1
ATOM 1676 C C . VAL B 1 85 ? -1.806 5.07 -2.941 1 87.31 85 VAL B C 1
ATOM 1678 O O . VAL B 1 85 ? -0.806 5.234 -3.645 1 87.31 85 VAL B O 1
ATOM 1681 N N . ASP B 1 86 ? -2.967 5.543 -3.27 1 90.31 86 ASP B N 1
ATOM 1682 C CA . ASP B 1 86 ? -3.164 6.254 -4.531 1 90.31 86 ASP B CA 1
ATOM 1683 C C . ASP B 1 86 ? -2.305 7.516 -4.59 1 90.31 86 ASP B C 1
ATOM 1685 O O . ASP B 1 86 ? -1.694 7.809 -5.621 1 90.31 86 ASP B O 1
ATOM 1689 N N . ALA B 1 87 ? -2.307 8.203 -3.49 1 93.94 87 ALA B N 1
ATOM 1690 C CA . ALA B 1 87 ? -1.535 9.445 -3.441 1 93.94 87 ALA B CA 1
ATOM 1691 C C . ALA B 1 87 ? -0.047 9.172 -3.637 1 93.94 87 ALA B C 1
ATOM 1693 O O . ALA B 1 87 ? 0.614 9.844 -4.43 1 93.94 87 ALA B O 1
ATOM 1694 N N . VAL B 1 88 ? 0.47 8.188 -2.947 1 92.06 88 VAL B N 1
ATOM 1695 C CA . VAL B 1 88 ? 1.892 7.875 -3.039 1 92.06 88 VAL B CA 1
ATOM 1696 C C . VAL B 1 88 ? 2.223 7.383 -4.445 1 92.06 88 VAL B C 1
ATOM 1698 O O . VAL B 1 88 ? 3.227 7.793 -5.031 1 92.06 88 VAL B O 1
ATOM 1701 N N . MET B 1 89 ? 1.431 6.613 -4.945 1 87.38 89 MET B N 1
ATOM 1702 C CA . MET B 1 89 ? 1.649 6.078 -6.285 1 87.38 89 MET B CA 1
ATOM 1703 C C . MET B 1 89 ? 1.683 7.195 -7.32 1 87.38 89 MET B C 1
ATOM 1705 O O . MET B 1 89 ? 2.518 7.18 -8.227 1 87.38 89 MET B O 1
ATOM 1709 N N . ALA B 1 90 ? 0.804 8.102 -7.203 1 89.94 90 ALA B N 1
ATOM 1710 C CA . ALA B 1 90 ? 0.743 9.211 -8.148 1 89.94 90 ALA B CA 1
ATOM 1711 C C . ALA B 1 90 ? 2.016 10.055 -8.094 1 89.94 90 ALA B C 1
ATOM 1713 O O . ALA B 1 90 ? 2.551 10.445 -9.133 1 89.94 90 ALA B O 1
ATOM 1714 N N . VAL B 1 91 ? 2.467 10.289 -6.91 1 92.31 91 VAL B N 1
ATOM 1715 C CA . VAL B 1 91 ? 3.652 11.125 -6.73 1 92.31 91 VAL B CA 1
ATOM 1716 C C . VAL B 1 91 ? 4.871 10.422 -7.328 1 92.31 91 VAL B C 1
ATOM 1718 O O . VAL B 1 91 ? 5.656 11.031 -8.055 1 92.31 91 VAL B O 1
ATOM 1721 N N . ILE B 1 92 ? 4.988 9.125 -7.059 1 87.06 92 ILE B N 1
ATOM 1722 C CA . ILE B 1 92 ? 6.117 8.359 -7.578 1 87.06 92 ILE B CA 1
ATOM 1723 C C . ILE B 1 92 ? 6.023 8.273 -9.102 1 87.06 92 ILE B C 1
ATOM 1725 O O . ILE B 1 92 ? 7.035 8.383 -9.797 1 87.06 92 ILE B O 1
ATOM 1729 N N . ALA B 1 93 ? 4.875 8.039 -9.562 1 84.5 93 ALA B N 1
ATOM 1730 C CA . ALA B 1 93 ? 4.66 7.93 -11.008 1 84.5 93 ALA B CA 1
ATOM 1731 C C . ALA B 1 93 ? 5.039 9.227 -11.719 1 84.5 93 ALA B C 1
ATOM 1733 O O . ALA B 1 93 ? 5.668 9.203 -12.781 1 84.5 93 ALA B O 1
ATOM 1734 N N . LYS B 1 94 ? 4.621 10.258 -11.125 1 87.38 94 LYS B N 1
ATOM 1735 C CA . LYS B 1 94 ? 4.961 11.555 -11.703 1 87.38 94 LYS B CA 1
ATOM 1736 C C . LYS B 1 94 ? 6.473 11.758 -11.75 1 87.38 94 LYS B C 1
ATOM 1738 O O . LYS B 1 94 ? 7.016 12.195 -12.766 1 87.38 94 LYS B O 1
ATOM 1743 N N . ARG B 1 95 ? 7.102 11.414 -10.664 1 84.19 95 ARG B N 1
ATOM 1744 C CA . ARG B 1 95 ? 8.547 11.562 -10.578 1 84.19 95 ARG B CA 1
ATOM 1745 C C . ARG B 1 95 ? 9.25 10.727 -11.641 1 84.19 95 ARG B C 1
ATOM 1747 O O . ARG B 1 95 ? 10.266 11.141 -12.203 1 84.19 95 ARG B O 1
ATOM 1754 N N . GLN B 1 96 ? 8.688 9.609 -11.922 1 77.38 96 GLN B N 1
ATOM 1755 C CA . GLN B 1 96 ? 9.32 8.664 -12.836 1 77.38 96 GLN B CA 1
ATOM 1756 C C . GLN B 1 96 ? 8.82 8.844 -14.266 1 77.38 96 GLN B C 1
ATOM 1758 O O . GLN B 1 96 ? 9.375 8.266 -15.203 1 77.38 96 GLN B O 1
ATOM 1763 N N . GLY B 1 97 ? 7.781 9.555 -14.375 1 75.25 97 GLY B N 1
ATOM 1764 C CA . GLY B 1 97 ? 7.207 9.766 -15.695 1 75.25 97 GLY B CA 1
ATOM 1765 C C . GLY B 1 97 ? 6.488 8.547 -16.234 1 75.25 97 GLY B C 1
ATOM 1766 O O . GLY B 1 97 ? 6.602 8.227 -17.422 1 75.25 97 GLY B O 1
ATOM 1767 N N . VAL B 1 98 ? 5.773 7.816 -15.297 1 73.44 98 VAL B N 1
ATOM 1768 C CA . VAL B 1 98 ? 5.129 6.586 -15.727 1 73.44 98 VAL B CA 1
ATOM 1769 C C . VAL B 1 98 ? 3.641 6.633 -15.391 1 73.44 98 VAL B C 1
ATOM 1771 O O . VAL B 1 98 ? 3.203 7.484 -14.609 1 73.44 98 VAL B O 1
ATOM 1774 N N . ASN B 1 99 ? 2.961 5.781 -16.016 1 77 99 ASN B N 1
ATOM 1775 C CA . ASN B 1 99 ? 1.554 5.57 -15.695 1 77 99 ASN B CA 1
ATOM 1776 C C . ASN B 1 99 ? 1.379 4.523 -14.594 1 77 99 ASN B C 1
ATOM 1778 O O . ASN B 1 99 ? 2.301 3.762 -14.305 1 77 99 ASN B O 1
ATOM 1782 N N . VAL B 1 100 ? 0.142 4.617 -13.992 1 77.56 100 VAL B N 1
ATOM 1783 C CA . VAL B 1 100 ? -0.134 3.691 -12.898 1 77.56 100 VAL B CA 1
ATOM 1784 C C . VAL B 1 100 ? -1.148 2.645 -13.352 1 77.56 100 VAL B C 1
ATOM 1786 O O . VAL B 1 100 ? -2.207 2.986 -13.883 1 77.56 100 VAL B O 1
ATOM 1789 N N . LEU B 1 101 ? -0.765 1.406 -13.164 1 76.81 101 LEU B N 1
ATOM 1790 C CA . LEU B 1 101 ? -1.703 0.306 -13.352 1 76.81 101 LEU B CA 1
ATOM 1791 C C . LEU B 1 101 ? -2.607 0.143 -12.141 1 76.81 101 LEU B C 1
ATOM 1793 O O . LEU B 1 101 ? -2.129 -0.135 -11.039 1 76.81 101 LEU B O 1
ATOM 1797 N N . SER B 1 102 ? -3.873 0.407 -12.281 1 79.94 102 SER B N 1
ATOM 1798 C CA . SER B 1 102 ? -4.793 0.284 -11.156 1 79.94 102 SER B CA 1
ATOM 1799 C C . SER B 1 102 ? -6.246 0.297 -11.625 1 79.94 102 SER B C 1
ATOM 1801 O O . SER B 1 102 ? -6.578 0.955 -12.609 1 79.94 102 SER B O 1
ATOM 1803 N N . ASN B 1 103 ? -7.059 -0.438 -10.953 1 78.44 103 ASN B N 1
ATOM 1804 C CA . ASN B 1 103 ? -8.492 -0.411 -11.211 1 78.44 103 ASN B CA 1
ATOM 1805 C C . ASN B 1 103 ? -9.211 0.572 -10.289 1 78.44 103 ASN B C 1
ATOM 1807 O O . ASN B 1 103 ? -10.43 0.756 -10.398 1 78.44 103 ASN B O 1
ATOM 1811 N N . ASP B 1 104 ? -8.5 1.16 -9.484 1 83.25 104 ASP B N 1
ATOM 1812 C CA . ASP B 1 104 ? -9.117 2.123 -8.578 1 83.25 104 ASP B CA 1
ATOM 1813 C C . ASP B 1 104 ? -9.391 3.447 -9.289 1 83.25 104 ASP B C 1
ATOM 1815 O O . ASP B 1 104 ? -8.461 4.195 -9.602 1 83.25 104 ASP B O 1
ATOM 1819 N N . LYS B 1 105 ? -10.625 3.793 -9.406 1 89.62 105 LYS B N 1
ATOM 1820 C CA . LYS B 1 105 ? -11.047 4.965 -10.164 1 89.62 105 LYS B CA 1
ATOM 1821 C C . LYS B 1 105 ? -10.703 6.254 -9.422 1 89.62 105 LYS B C 1
ATOM 1823 O O . LYS B 1 105 ? -10.719 7.34 -10.008 1 89.62 105 LYS B O 1
ATOM 1828 N N . ASP B 1 106 ? -10.375 6.18 -8.164 1 91.62 106 ASP B N 1
ATOM 1829 C CA . ASP B 1 106 ? -9.992 7.375 -7.422 1 91.62 106 ASP B CA 1
ATOM 1830 C C . ASP B 1 106 ? -8.711 7.988 -7.992 1 91.62 106 ASP B C 1
ATOM 1832 O O . ASP B 1 106 ? -8.477 9.188 -7.863 1 91.62 106 ASP B O 1
ATOM 1836 N N . LEU B 1 107 ? -7.988 7.203 -8.758 1 90.19 107 LEU B N 1
ATOM 1837 C CA . LEU B 1 107 ? -6.754 7.691 -9.367 1 90.19 107 LEU B CA 1
ATOM 1838 C C . LEU B 1 107 ? -7.051 8.703 -10.469 1 90.19 107 LEU B C 1
ATOM 1840 O O . LEU B 1 107 ? -6.176 9.477 -10.867 1 90.19 107 LEU B O 1
ATOM 1844 N N . ASP B 1 108 ? -8.273 8.648 -10.891 1 92.5 108 ASP B N 1
ATOM 1845 C CA . ASP B 1 108 ? -8.648 9.609 -11.922 1 92.5 108 ASP B CA 1
ATOM 1846 C C . ASP B 1 108 ? -8.656 11.031 -11.367 1 92.5 108 ASP B C 1
ATOM 1848 O O . ASP B 1 108 ? -8.57 12 -12.125 1 92.5 108 ASP B O 1
ATOM 1852 N N . ARG B 1 109 ? -8.727 11.188 -10.102 1 95.44 109 ARG B N 1
ATOM 1853 C CA . ARG B 1 109 ? -8.656 12.492 -9.45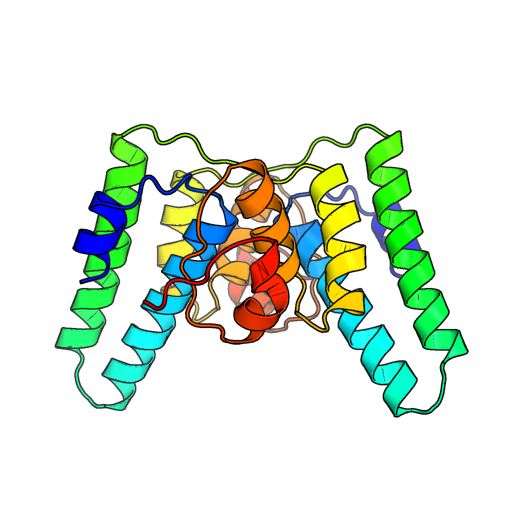3 1 95.44 109 ARG B CA 1
ATOM 1854 C C . ARG B 1 109 ? -7.215 13 -9.406 1 95.44 109 ARG B C 1
ATOM 1856 O O . ARG B 1 109 ? -6.969 14.148 -9.031 1 95.44 109 ARG B O 1
ATOM 1863 N N . LEU B 1 110 ? -6.289 12.172 -9.891 1 95.25 110 LEU B N 1
ATOM 1864 C CA . LEU B 1 110 ? -4.871 12.516 -9.875 1 95.25 110 LEU B CA 1
ATOM 1865 C C . LEU B 1 110 ? -4.293 12.5 -11.289 1 95.25 110 LEU B C 1
ATOM 1867 O O . LEU B 1 110 ? -3.115 12.188 -11.477 1 95.25 110 LEU B O 1
ATOM 1871 N N . LYS B 1 111 ? -5.07 12.875 -12.258 1 92.25 111 LYS B N 1
ATOM 1872 C CA . LYS B 1 111 ? -4.695 12.766 -13.664 1 92.25 111 LYS B CA 1
ATOM 1873 C C . LYS B 1 111 ? -3.572 13.742 -14.008 1 92.25 111 LYS B C 1
ATOM 1875 O O . LYS B 1 111 ? -2.873 13.555 -15.008 1 92.25 111 LYS B O 1
ATOM 1880 N N . ASP B 1 112 ? -3.418 14.766 -13.258 1 93.88 112 ASP B N 1
ATOM 1881 C CA . ASP B 1 112 ? -2.33 15.719 -13.484 1 93.88 112 ASP B CA 1
ATOM 1882 C C . ASP B 1 112 ? -1 15.148 -12.992 1 93.88 112 ASP B C 1
ATOM 1884 O O . ASP B 1 112 ? 0.065 15.68 -13.312 1 93.88 112 ASP B O 1
ATOM 1888 N N . TYR B 1 113 ? -1.019 14.094 -12.336 1 90.69 113 TYR B N 1
ATOM 1889 C CA . TYR B 1 113 ? 0.195 13.43 -11.867 1 90.69 113 TYR B CA 1
ATOM 1890 C C . TYR B 1 113 ? 0.545 12.242 -12.758 1 90.69 113 TYR B C 1
ATOM 1892 O O . TYR B 1 113 ? 1.713 12.031 -13.094 1 90.69 113 TYR B O 1
ATOM 1900 N N . THR B 1 114 ? -0.449 11.484 -13.047 1 86.25 114 THR B N 1
ATOM 1901 C CA . THR B 1 114 ? -0.252 10.242 -13.781 1 86.25 114 THR B CA 1
ATOM 1902 C C . THR B 1 114 ? -1.556 9.789 -14.438 1 86.25 114 THR B C 1
ATOM 1904 O O . THR B 1 114 ? -2.641 10.195 -14.016 1 86.25 114 THR B O 1
ATOM 1907 N N . LYS B 1 115 ? -1.351 8.977 -15.422 1 85.38 115 LYS B N 1
ATOM 1908 C CA . LYS B 1 115 ? -2.514 8.359 -16.062 1 85.38 115 LYS B CA 1
ATOM 1909 C C . LYS B 1 115 ? -2.764 6.961 -15.508 1 85.38 115 LYS B C 1
ATOM 1911 O O . LYS B 1 115 ? -1.823 6.191 -15.297 1 85.38 115 LYS B O 1
ATOM 1916 N N . ARG B 1 116 ? -4.078 6.738 -15.18 1 83.38 116 ARG B N 1
ATOM 1917 C CA . ARG B 1 116 ? -4.5 5.41 -14.75 1 83.38 116 ARG B CA 1
ATOM 1918 C C . ARG B 1 116 ? -4.746 4.5 -15.945 1 83.38 116 ARG B C 1
ATOM 1920 O O . ARG B 1 116 ? -5.461 4.867 -16.875 1 83.38 116 ARG B O 1
ATOM 1927 N N . ILE B 1 117 ? -4.113 3.396 -15.891 1 77.31 117 ILE B N 1
ATOM 1928 C CA . ILE B 1 117 ? -4.371 2.348 -16.875 1 77.31 117 ILE B CA 1
ATOM 1929 C C . ILE B 1 117 ? -5.145 1.207 -16.219 1 77.31 117 ILE B C 1
ATOM 1931 O O . ILE B 1 117 ? -4.656 0.57 -15.281 1 77.31 117 ILE B O 1
ATOM 1935 N N . SER B 1 118 ? -6.344 0.988 -16.672 1 73.94 118 SER B N 1
ATOM 1936 C CA . SER B 1 118 ? -7.188 -0.061 -16.109 1 73.94 118 SER B CA 1
ATOM 1937 C C . SER B 1 118 ? -6.68 -1.446 -16.5 1 73.94 118 SER B C 1
ATOM 1939 O O . SER B 1 118 ? -6.23 -1.654 -17.625 1 73.94 118 SER B O 1
ATOM 1941 N N . ILE B 1 119 ? -6.77 -2.314 -15.469 1 65.44 119 ILE B N 1
ATOM 1942 C CA . ILE B 1 119 ? -6.309 -3.672 -15.734 1 65.44 119 ILE B CA 1
ATOM 1943 C C . ILE B 1 119 ? -7.465 -4.652 -15.57 1 65.44 119 ILE B C 1
ATOM 1945 O O . ILE B 1 119 ? -8.414 -4.383 -14.828 1 65.44 119 ILE B O 1
#

InterPro domains:
  IPR002716 PIN domain [PF01850] (10-111)
  IPR029060 PIN-like domain superfamily [SSF88723] (8-112)

Organism: Sulfurisphaera tokodaii (strain DSM 16993 / JCM 10545 / NBRC 100140 / 7) (NCBI:txid273063)

Foldseek 3Di:
DVVVVVVVFPDQAAPLLLVQLVVVLVVQLVVCVVVVNNVRSVVSVVVNVVVVVVCVVVVRDHDYDDPVLQVQLVVVCVVLVHDSSLSSVLSSCQVVVGAGEHQDCSNVSSVVRHHYDYD/DVVVVVVVFPDQAAPLLLVQLVVVLVVQLVVCVVVVNNVRSVVSVVVNVVVVVVCVVVVRDHDYDDPVLQVQLVVVCVVLVHDSSLSSVLSSCQVVVGAGEHQDCSNVSSVVRHHYDYD

Solvent-accessible surface area (backbone atoms only — not comparable to full-atom values): 12754 Å² total; per-residue (Å²): 103,71,61,62,47,54,71,70,36,78,61,75,44,23,60,67,49,55,40,42,50,46,38,52,35,49,52,50,22,53,52,26,43,77,66,73,32,57,69,59,18,47,49,34,52,52,47,52,53,50,52,50,48,50,41,51,74,63,62,61,74,65,50,73,78,51,64,66,40,48,51,54,13,54,54,42,17,65,77,53,70,40,53,38,67,55,22,38,49,30,45,48,22,38,75,68,71,31,62,42,67,41,73,59,70,65,41,64,67,38,54,92,42,20,51,69,40,76,111,102,74,63,61,47,54,69,71,35,78,60,75,44,23,60,68,48,53,40,39,51,47,37,53,38,50,53,49,22,51,52,26,43,76,67,72,32,60,68,60,18,49,50,35,53,51,46,53,52,51,52,49,48,50,42,51,74,64,65,61,74,66,48,73,78,51,64,68,41,48,52,54,14,54,54,43,17,67,77,56,70,38,52,40,65,57,21,38,49,30,44,48,22,39,76,69,70,31,63,43,66,40,73,59,70,65,42,64,68,38,54,91,42,20,50,69,39,77,112

Nearest PDB structures (foldseek):
  5ecw-assembly1_B  TM=5.263E-01  e=2.430E-02  Shigella flexneri
  1v8p-assembly2_F  TM=6.846E-01  e=1.564E-01  Pyrobaculum aerophilum
  7by2-assembly1_B-2  TM=6.292E-01  e=1.873E-01  Klebsiella pneumoniae
  1v8o-assembly1_C  TM=5.419E-01  e=1.661E-01  Pyrobaculum aerophilum
  1v8p-assembly1_D  TM=4.980E-01  e=1.306E-01  Pyrobaculum aerophilum